Protein AF-A0A0N8PQC2-F1 (afdb_monomer_lite)

pLDDT: mean 92.91, std 8.7, range [51.22, 98.56]

Structure (mmCIF, N/CA/C/O backbone):
data_AF-A0A0N8PQC2-F1
#
_entry.id   AF-A0A0N8PQC2-F1
#
loop_
_atom_site.group_PDB
_atom_site.id
_atom_site.type_symbol
_atom_site.label_atom_id
_atom_site.label_alt_id
_atom_site.label_comp_id
_atom_site.label_asym_id
_atom_site.label_entity_id
_atom_site.label_seq_id
_atom_site.pdbx_PDB_ins_code
_atom_site.Cartn_x
_atom_site.Cartn_y
_atom_site.Cartn_z
_atom_site.occupancy
_atom_site.B_iso_or_equiv
_atom_site.auth_seq_id
_atom_site.auth_comp_id
_atom_site.auth_asym_id
_atom_site.auth_atom_id
_atom_site.pdbx_PDB_model_num
ATOM 1 N N . SER A 1 1 ? 15.882 -14.234 -23.427 1.00 72.19 1 SER A N 1
ATOM 2 C CA . SER A 1 1 ? 15.473 -13.774 -22.081 1.00 72.19 1 SER A CA 1
ATOM 3 C C . SER A 1 1 ? 15.030 -14.973 -21.236 1.00 72.19 1 SER A C 1
ATOM 5 O O . SER A 1 1 ? 14.731 -16.017 -21.805 1.00 72.19 1 SER A O 1
ATOM 7 N N . ARG A 1 2 ? 14.946 -14.869 -19.895 1.00 80.75 2 ARG A N 1
ATOM 8 C CA . ARG A 1 2 ? 14.371 -15.954 -19.059 1.00 80.75 2 ARG A CA 1
ATOM 9 C C . ARG A 1 2 ? 12.907 -16.255 -19.421 1.00 80.75 2 ARG A C 1
ATOM 11 O O . ARG A 1 2 ? 12.470 -17.387 -19.257 1.00 80.75 2 ARG A O 1
ATOM 18 N N . ALA A 1 3 ? 12.186 -15.269 -19.957 1.00 82.75 3 ALA A N 1
ATOM 19 C CA . ALA A 1 3 ? 10.798 -15.410 -20.389 1.00 82.75 3 ALA A CA 1
ATOM 20 C C . ALA A 1 3 ? 10.635 -16.272 -21.654 1.00 82.75 3 ALA A C 1
ATOM 22 O O . ALA A 1 3 ? 9.582 -16.879 -21.838 1.00 82.75 3 ALA A O 1
ATOM 23 N N . ASP A 1 4 ? 11.668 -16.390 -22.495 1.00 86.50 4 ASP A N 1
ATOM 24 C CA . ASP A 1 4 ? 11.608 -17.187 -23.734 1.00 86.50 4 ASP A CA 1
ATOM 25 C C . ASP A 1 4 ? 11.550 -18.691 -23.429 1.00 86.50 4 ASP A C 1
ATOM 27 O O . ASP A 1 4 ? 10.999 -19.470 -24.202 1.00 86.50 4 ASP A O 1
ATOM 31 N N . MET A 1 5 ? 12.072 -19.085 -22.262 1.00 89.12 5 MET A N 1
ATOM 32 C CA . MET A 1 5 ? 12.000 -20.451 -21.738 1.00 89.12 5 MET A CA 1
ATOM 33 C C . MET A 1 5 ? 10.634 -20.778 -21.123 1.00 89.12 5 MET A C 1
ATOM 35 O O . MET A 1 5 ? 10.385 -21.933 -20.779 1.00 89.12 5 MET A O 1
ATOM 39 N N . LEU A 1 6 ? 9.756 -19.781 -20.956 1.00 92.44 6 LEU A N 1
ATOM 40 C CA . LEU A 1 6 ? 8.432 -19.979 -20.386 1.00 92.44 6 LEU A CA 1
ATOM 41 C C . LEU A 1 6 ? 7.383 -20.220 -21.478 1.00 92.44 6 LEU A C 1
ATOM 43 O O . LEU A 1 6 ? 7.399 -19.559 -22.515 1.00 92.44 6 LEU A O 1
ATOM 47 N N . ARG A 1 7 ? 6.465 -21.159 -21.236 1.00 91.12 7 ARG A N 1
ATOM 48 C CA . ARG A 1 7 ? 5.347 -21.504 -22.123 1.00 91.12 7 ARG A CA 1
ATOM 49 C C . ARG A 1 7 ? 4.025 -21.209 -21.430 1.00 91.12 7 ARG A C 1
ATOM 51 O O . ARG A 1 7 ? 3.868 -21.528 -20.255 1.00 91.12 7 ARG A O 1
ATOM 58 N N . GLU A 1 8 ? 3.086 -20.620 -22.155 1.00 93.81 8 GLU A N 1
ATOM 59 C CA . GLU A 1 8 ? 1.711 -20.463 -21.675 1.00 93.81 8 GLU A CA 1
ATOM 60 C C . GLU A 1 8 ? 1.103 -21.839 -21.353 1.00 93.81 8 GLU A C 1
ATOM 62 O O . GLU A 1 8 ? 1.425 -22.844 -21.989 1.00 93.81 8 GLU A O 1
ATOM 67 N N . GLY A 1 9 ? 0.271 -21.890 -20.315 1.00 91.31 9 GLY A N 1
ATOM 68 C CA . GLY A 1 9 ? -0.320 -23.108 -19.763 1.00 91.31 9 GLY A CA 1
ATOM 69 C C . GLY A 1 9 ? 0.544 -23.841 -18.733 1.00 91.31 9 GLY A C 1
ATOM 70 O O . GLY A 1 9 ? 0.074 -24.817 -18.154 1.00 91.31 9 GLY A O 1
ATOM 71 N N . GLN A 1 10 ? 1.780 -23.402 -18.474 1.00 92.75 10 GLN A N 1
ATOM 72 C CA . GLN A 1 10 ? 2.634 -24.032 -17.463 1.00 92.75 10 GLN A CA 1
ATOM 73 C C . GLN A 1 10 ? 2.639 -23.253 -16.132 1.00 92.75 10 GLN A C 1
ATOM 75 O O . GLN A 1 10 ? 2.580 -22.017 -16.138 1.00 92.75 10 GLN A O 1
ATOM 80 N N . PRO A 1 11 ? 2.790 -23.941 -14.986 1.00 94.88 11 PRO A N 1
ATOM 81 C CA . PRO A 1 11 ? 3.004 -23.280 -13.708 1.00 94.88 11 PRO A CA 1
ATOM 82 C C . PRO A 1 11 ? 4.417 -22.686 -13.631 1.00 94.88 11 PRO A C 1
ATOM 84 O O . PRO A 1 11 ? 5.408 -23.312 -14.013 1.00 94.88 11 PRO A O 1
ATOM 87 N N . VAL A 1 12 ? 4.515 -21.477 -13.090 1.00 96.38 12 VAL A N 1
ATOM 88 C CA . VAL A 1 12 ? 5.764 -20.745 -12.876 1.00 96.38 12 VAL A CA 1
ATOM 89 C C . VAL A 1 12 ? 5.911 -20.449 -11.388 1.00 96.38 12 VAL A C 1
ATOM 91 O O . VAL A 1 12 ? 5.050 -19.817 -10.781 1.00 96.38 12 VAL A O 1
ATOM 94 N N . GLY A 1 13 ? 7.015 -20.898 -10.788 1.00 95.88 13 GLY A N 1
ATOM 95 C CA . GLY A 1 13 ? 7.334 -20.585 -9.394 1.00 95.88 13 GLY A CA 1
ATOM 96 C C . GLY A 1 13 ? 7.726 -19.117 -9.214 1.00 95.88 13 GLY A C 1
ATOM 97 O O . GLY A 1 13 ? 8.597 -18.611 -9.926 1.00 95.88 13 GLY A O 1
ATOM 98 N N . LEU A 1 14 ? 7.107 -18.447 -8.242 1.00 95.25 14 LEU A N 1
ATOM 99 C CA . LEU A 1 14 ? 7.448 -17.094 -7.806 1.00 95.25 14 LEU A CA 1
ATOM 100 C C . LEU A 1 14 ? 8.335 -17.185 -6.565 1.00 95.25 14 LEU A C 1
ATOM 102 O O . LEU A 1 14 ? 7.921 -17.726 -5.540 1.00 95.25 14 LEU A O 1
ATOM 106 N N . TYR A 1 15 ? 9.550 -16.649 -6.657 1.00 93.81 15 TYR A N 1
ATOM 107 C CA . TYR A 1 15 ? 10.553 -16.739 -5.598 1.00 93.81 15 TYR A CA 1
ATOM 108 C C . TYR A 1 15 ? 10.834 -15.368 -4.986 1.00 93.81 15 TYR A C 1
ATOM 110 O O . TYR A 1 15 ? 10.898 -14.363 -5.696 1.00 93.81 15 TYR A O 1
ATOM 118 N N . SER A 1 16 ? 11.022 -15.328 -3.669 1.00 90.81 16 SER A N 1
ATOM 119 C CA . SER A 1 16 ? 11.496 -14.135 -2.968 1.00 90.81 16 SER A CA 1
ATOM 120 C C . SER A 1 16 ? 12.949 -13.813 -3.353 1.00 90.81 16 SER A C 1
ATOM 122 O O . SER A 1 16 ? 13.662 -14.687 -3.856 1.00 90.81 16 SER A O 1
ATOM 124 N N . PRO A 1 17 ? 13.450 -12.596 -3.064 1.00 85.75 17 PRO A N 1
ATOM 125 C CA . PRO A 1 17 ? 14.868 -12.273 -3.246 1.00 85.75 17 PRO A CA 1
ATOM 126 C C . PRO A 1 17 ? 15.826 -13.223 -2.504 1.00 85.75 17 PRO A C 1
ATOM 128 O O . PRO A 1 17 ? 16.954 -13.410 -2.942 1.00 85.75 17 PRO A O 1
ATOM 131 N N . GLY A 1 18 ? 15.372 -13.847 -1.409 1.00 86.25 18 GLY A N 1
ATOM 132 C CA . GLY A 1 18 ? 16.130 -14.851 -0.653 1.00 86.25 18 GLY A CA 1
ATOM 133 C C . GLY A 1 18 ? 16.047 -16.276 -1.218 1.00 86.25 18 GLY A C 1
ATOM 134 O O . GLY A 1 18 ? 16.590 -17.191 -0.612 1.00 86.25 18 GLY A O 1
ATOM 135 N N . GLY A 1 19 ? 15.355 -16.487 -2.343 1.00 91.62 19 GLY A N 1
ATOM 136 C CA . GLY A 1 19 ? 15.236 -17.790 -3.005 1.00 91.62 19 GLY A CA 1
ATOM 137 C C . GLY A 1 19 ? 14.134 -18.707 -2.463 1.00 91.62 19 GLY A C 1
ATOM 138 O O . GLY A 1 19 ? 14.018 -19.839 -2.924 1.00 91.62 19 GLY A O 1
ATOM 139 N N . ALA A 1 20 ? 13.300 -18.243 -1.527 1.00 93.06 20 ALA A N 1
ATOM 140 C CA . ALA A 1 20 ? 12.157 -19.015 -1.034 1.00 93.06 20 ALA A CA 1
ATOM 141 C C . ALA A 1 20 ? 10.996 -18.980 -2.041 1.00 93.06 20 ALA A C 1
ATOM 143 O O . ALA A 1 20 ? 10.692 -17.918 -2.585 1.00 93.06 20 ALA A O 1
ATOM 144 N N . LEU A 1 21 ? 10.336 -20.117 -2.279 1.00 95.06 21 LEU A N 1
ATOM 145 C CA . LEU A 1 21 ? 9.133 -20.187 -3.114 1.00 95.06 21 LEU A CA 1
ATOM 146 C C . LEU A 1 21 ? 7.946 -19.578 -2.352 1.00 95.06 21 LEU A C 1
ATOM 148 O O . LEU A 1 21 ? 7.510 -20.137 -1.353 1.00 95.06 21 LEU A O 1
ATOM 152 N N . VAL A 1 22 ? 7.420 -18.451 -2.830 1.00 95.88 22 VAL A N 1
ATOM 153 C CA . VAL A 1 22 ? 6.331 -17.705 -2.166 1.00 95.88 22 VAL A CA 1
ATOM 154 C C . VAL A 1 22 ? 4.987 -17.871 -2.864 1.00 95.88 22 VAL A C 1
ATOM 156 O O . VAL A 1 22 ? 3.937 -17.663 -2.259 1.00 95.88 22 VAL A O 1
ATOM 159 N N . GLY A 1 23 ? 4.987 -18.269 -4.134 1.00 96.94 23 GLY A N 1
ATOM 160 C CA . GLY A 1 23 ? 3.754 -18.430 -4.887 1.00 96.94 23 GLY A CA 1
ATOM 161 C C . GLY A 1 23 ? 3.925 -19.183 -6.193 1.00 96.94 23 GLY A C 1
ATOM 162 O O . GLY A 1 23 ? 5.037 -19.508 -6.613 1.00 96.94 23 GLY A O 1
ATOM 163 N N . LEU A 1 24 ? 2.796 -19.430 -6.840 1.00 97.25 24 LEU A N 1
ATOM 164 C CA . LEU A 1 24 ? 2.701 -20.005 -8.174 1.00 97.25 24 LEU A CA 1
ATOM 165 C C . LEU A 1 24 ? 1.926 -19.047 -9.071 1.00 97.25 24 LEU A C 1
ATOM 167 O O . LEU A 1 24 ? 0.917 -18.493 -8.647 1.00 97.25 24 LEU A O 1
ATOM 171 N N . LEU A 1 25 ? 2.399 -18.882 -10.299 1.00 97.50 25 LEU A N 1
ATOM 172 C CA . LEU A 1 25 ? 1.691 -18.229 -11.393 1.00 97.50 25 LEU A CA 1
ATOM 173 C C . LEU A 1 25 ? 1.307 -19.307 -12.408 1.00 97.50 25 LEU A C 1
ATOM 175 O O . LEU A 1 25 ? 2.190 -19.960 -12.963 1.00 97.50 25 LEU A O 1
ATOM 179 N N . GLU A 1 26 ? 0.020 -19.490 -12.679 1.00 97.38 26 GLU A N 1
ATOM 180 C CA . GLU A 1 26 ? -0.409 -20.249 -13.855 1.00 97.38 26 GLU A CA 1
ATOM 181 C C . GLU A 1 26 ? -0.326 -19.316 -15.059 1.00 97.38 26 GLU A C 1
ATOM 183 O O . GLU A 1 26 ? -1.159 -18.428 -15.230 1.00 97.38 26 GLU A O 1
ATOM 188 N N . LEU A 1 27 ? 0.726 -19.467 -15.866 1.00 97.44 27 LEU A N 1
ATOM 189 C CA . LEU A 1 27 ? 1.011 -18.528 -16.943 1.00 97.44 27 LEU A CA 1
ATOM 190 C C . LEU A 1 27 ? -0.050 -18.640 -18.044 1.00 97.44 27 LEU A C 1
ATOM 192 O O . LEU A 1 27 ? -0.116 -19.657 -18.731 1.00 97.44 27 LEU A O 1
ATOM 196 N N . ARG A 1 28 ? -0.850 -17.590 -18.239 1.00 97.19 28 ARG A N 1
ATOM 197 C CA . ARG A 1 28 ? -1.881 -17.513 -19.287 1.00 97.19 28 ARG A CA 1
ATOM 198 C C . ARG A 1 28 ? -1.447 -16.668 -20.471 1.00 97.19 28 ARG A C 1
ATOM 200 O O . ARG A 1 28 ? -1.770 -17.015 -21.597 1.00 97.19 28 ARG A O 1
ATOM 207 N N . GLU A 1 29 ? -0.711 -15.595 -20.210 1.00 96.31 29 GLU A N 1
ATOM 208 C CA . GLU A 1 29 ? -0.334 -14.619 -21.226 1.00 96.31 29 GLU A CA 1
ATOM 209 C C . GLU A 1 29 ? 1.124 -14.207 -21.061 1.00 96.31 29 GLU A C 1
ATOM 211 O O . GLU A 1 29 ? 1.597 -13.931 -19.953 1.00 96.31 29 GLU A O 1
ATOM 216 N N . ARG A 1 30 ? 1.835 -14.109 -22.182 1.00 95.38 30 ARG A N 1
ATOM 217 C CA . ARG A 1 30 ? 3.178 -13.532 -22.243 1.00 95.38 30 ARG A CA 1
ATOM 218 C C . ARG A 1 30 ? 3.234 -12.471 -23.333 1.00 95.38 30 ARG A C 1
ATOM 220 O O . ARG A 1 30 ? 3.190 -12.795 -24.516 1.00 95.38 30 ARG A O 1
ATOM 227 N N . PHE A 1 31 ? 3.419 -11.215 -22.945 1.00 94.81 31 PHE A N 1
ATOM 228 C CA . PHE A 1 31 ? 3.378 -10.097 -23.886 1.00 94.81 31 PHE A CA 1
ATOM 229 C C . PHE A 1 31 ? 4.491 -9.080 -23.636 1.00 94.81 31 PHE A C 1
ATOM 231 O O . PHE A 1 31 ? 4.947 -8.877 -22.510 1.00 94.81 31 PHE A O 1
ATOM 238 N N . SER A 1 32 ? 4.954 -8.448 -24.712 1.00 95.62 32 SER A N 1
ATOM 239 C CA . SER A 1 32 ? 5.817 -7.270 -24.640 1.00 95.62 32 SER A CA 1
ATOM 240 C C . SER A 1 32 ? 4.980 -6.011 -24.442 1.00 95.62 32 SER A C 1
ATOM 242 O O . SER A 1 32 ? 3.814 -5.968 -24.830 1.00 95.62 32 SER A O 1
ATOM 244 N N . TYR A 1 33 ? 5.591 -4.964 -23.906 1.00 96.12 33 TYR A N 1
ATOM 245 C CA . TYR A 1 33 ? 4.939 -3.679 -23.686 1.00 96.12 33 TYR A CA 1
ATOM 246 C C . TYR A 1 33 ? 5.875 -2.530 -24.066 1.00 96.12 33 TYR A C 1
ATOM 248 O O . TYR A 1 33 ? 7.097 -2.689 -24.094 1.00 96.12 33 TYR A O 1
ATOM 256 N N . ASP A 1 34 ? 5.294 -1.370 -24.364 1.00 97.75 34 ASP A N 1
ATOM 257 C CA . ASP A 1 34 ? 6.049 -0.137 -24.564 1.00 97.75 34 ASP A CA 1
ATOM 258 C C . ASP A 1 34 ? 6.175 0.593 -23.220 1.00 97.75 34 ASP A C 1
ATOM 260 O O . ASP A 1 34 ? 5.256 1.278 -22.763 1.00 97.75 34 ASP A O 1
ATOM 264 N N . ALA A 1 35 ? 7.337 0.433 -22.582 1.00 97.38 35 ALA A N 1
ATOM 265 C CA . ALA A 1 35 ? 7.633 1.052 -21.295 1.00 97.38 35 ALA A CA 1
ATOM 266 C C . ALA A 1 35 ? 7.594 2.586 -21.352 1.00 97.38 35 ALA A C 1
ATOM 268 O O . ALA A 1 35 ? 7.220 3.232 -20.373 1.00 97.38 35 ALA A O 1
ATOM 269 N N . ARG A 1 36 ? 7.953 3.191 -22.491 1.00 97.88 36 ARG A N 1
ATOM 270 C CA . ARG A 1 36 ? 7.886 4.645 -22.657 1.00 97.88 36 ARG A CA 1
ATOM 271 C C . ARG A 1 36 ? 6.435 5.096 -22.754 1.00 97.88 36 ARG A C 1
ATOM 273 O O . ARG A 1 36 ? 6.058 6.051 -22.077 1.00 97.88 36 ARG A O 1
ATOM 280 N N . HIS A 1 37 ? 5.616 4.390 -23.529 1.00 98.31 37 HIS A N 1
ATOM 281 C CA . HIS A 1 37 ? 4.185 4.667 -23.610 1.00 98.31 37 HIS A CA 1
ATOM 282 C C . HIS A 1 37 ? 3.508 4.535 -22.240 1.00 98.31 37 HIS A C 1
ATOM 284 O O . HIS A 1 37 ? 2.770 5.431 -21.826 1.00 98.31 37 HIS A O 1
ATOM 290 N N . GLU A 1 38 ? 3.796 3.466 -21.490 1.00 97.75 38 GLU A N 1
ATOM 291 C CA . GLU A 1 38 ? 3.289 3.320 -20.123 1.00 97.75 38 GLU A CA 1
ATOM 292 C C . GLU A 1 38 ? 3.745 4.485 -19.236 1.00 97.75 38 GLU A C 1
ATOM 294 O O . GLU A 1 38 ? 2.930 5.033 -18.489 1.00 97.75 38 GLU A O 1
ATOM 299 N N . ALA A 1 39 ? 5.001 4.929 -19.353 1.00 98.12 39 ALA A N 1
ATOM 300 C CA . ALA A 1 39 ? 5.500 6.060 -18.581 1.00 98.12 39 ALA A CA 1
ATOM 301 C C . ALA A 1 39 ? 4.732 7.364 -18.871 1.00 98.12 39 ALA A C 1
ATOM 303 O O . ALA A 1 39 ? 4.269 8.041 -17.945 1.00 98.12 39 ALA A O 1
ATOM 304 N N . GLU A 1 40 ? 4.522 7.677 -20.152 1.00 98.06 40 GLU A N 1
ATOM 305 C CA . GLU A 1 40 ? 3.745 8.838 -20.607 1.00 98.06 40 GLU A CA 1
ATOM 306 C C . GLU A 1 40 ? 2.309 8.798 -20.089 1.00 98.06 40 GLU A C 1
ATOM 308 O O . GLU A 1 40 ? 1.770 9.813 -19.633 1.00 98.06 40 GLU A O 1
ATOM 313 N N . GLN A 1 41 ? 1.680 7.623 -20.132 1.00 97.88 41 GLN A N 1
ATOM 314 C CA . GLN A 1 41 ? 0.309 7.480 -19.680 1.00 97.88 41 GLN A CA 1
ATOM 315 C C . GLN A 1 41 ? 0.234 7.557 -18.157 1.00 97.88 41 GLN A C 1
ATOM 317 O O . GLN A 1 41 ? -0.486 8.405 -17.636 1.00 97.88 41 GLN A O 1
ATOM 322 N N . VAL A 1 42 ? 0.970 6.715 -17.434 1.00 97.19 42 VAL A N 1
ATOM 323 C CA . VAL A 1 42 ? 0.838 6.532 -15.981 1.00 97.19 42 VAL A CA 1
ATOM 324 C C . VAL A 1 42 ? 1.464 7.673 -15.187 1.00 97.19 42 VAL A C 1
ATOM 326 O O . VAL A 1 42 ? 0.808 8.205 -14.291 1.00 97.19 42 VAL A O 1
ATOM 329 N N . TYR A 1 43 ? 2.698 8.065 -15.504 1.00 96.94 43 TYR A N 1
ATOM 330 C CA . TYR A 1 43 ? 3.448 9.063 -14.731 1.00 96.94 43 TYR A CA 1
ATOM 331 C C . TYR A 1 43 ? 3.356 10.471 -15.317 1.00 96.94 43 TYR A C 1
ATOM 333 O O . TYR A 1 43 ? 3.758 11.425 -14.655 1.00 96.94 43 TYR A O 1
ATOM 341 N N . ARG A 1 44 ? 2.811 10.621 -16.536 1.00 97.25 44 ARG A N 1
ATOM 342 C CA . ARG A 1 44 ? 2.742 11.902 -17.269 1.00 97.25 44 ARG A CA 1
ATOM 343 C C . ARG A 1 44 ? 4.119 12.510 -17.556 1.00 97.25 44 ARG A C 1
ATOM 345 O O . ARG A 1 44 ? 4.226 13.702 -17.823 1.00 97.25 44 ARG A O 1
ATOM 352 N N . THR A 1 45 ? 5.159 11.683 -17.511 1.00 97.44 45 THR A N 1
ATOM 353 C CA . THR A 1 45 ? 6.544 12.018 -17.83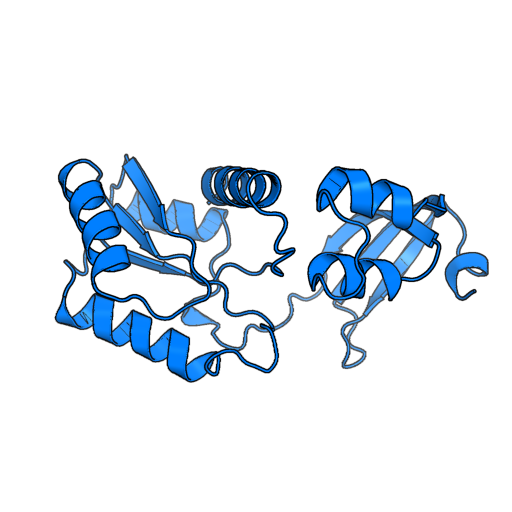7 1.00 97.44 45 THR A CA 1
ATOM 354 C C . THR A 1 45 ? 7.293 10.746 -18.225 1.00 97.44 45 THR A C 1
ATOM 356 O O . THR A 1 45 ? 6.989 9.667 -17.724 1.00 97.44 45 THR A O 1
ATOM 359 N N . THR A 1 46 ? 8.287 10.878 -19.100 1.00 98.12 46 THR A N 1
ATOM 360 C CA . THR A 1 46 ? 9.222 9.805 -19.488 1.00 98.12 46 THR A CA 1
ATOM 361 C C . THR A 1 46 ? 10.605 9.983 -18.874 1.00 98.12 46 THR A C 1
ATOM 363 O O . THR A 1 46 ? 11.520 9.232 -19.212 1.00 98.12 46 THR A O 1
ATOM 366 N N . ALA A 1 47 ? 10.771 11.003 -18.030 1.00 97.81 47 ALA A N 1
ATOM 367 C CA . ALA A 1 47 ? 12.026 11.373 -17.394 1.00 97.81 47 ALA A CA 1
ATOM 368 C C . ALA A 1 47 ? 12.503 10.255 -16.455 1.00 97.81 47 ALA A C 1
ATOM 370 O O . ALA A 1 47 ? 11.788 9.876 -15.524 1.00 97.81 47 ALA A O 1
ATOM 371 N N . ALA A 1 48 ? 13.705 9.727 -16.693 1.00 96.69 48 ALA A N 1
ATOM 372 C CA . ALA A 1 48 ? 14.274 8.641 -15.895 1.00 96.69 48 ALA A CA 1
ATOM 373 C C . ALA A 1 48 ? 14.616 9.082 -14.459 1.00 96.69 48 ALA A C 1
ATOM 375 O O . ALA A 1 48 ? 14.789 8.246 -13.581 1.00 96.69 48 ALA A O 1
ATOM 376 N N . GLU A 1 49 ? 14.660 10.388 -14.197 1.00 96.19 49 GLU A N 1
ATOM 377 C CA . GLU A 1 49 ? 14.809 10.981 -12.869 1.00 96.19 49 GLU A CA 1
ATOM 378 C C . GLU A 1 49 ? 13.561 10.759 -11.998 1.00 96.19 49 GLU A C 1
ATOM 380 O O . GLU A 1 49 ? 13.647 10.775 -10.767 1.00 96.19 49 GLU A O 1
ATOM 385 N N . HIS A 1 50 ? 12.389 10.537 -12.609 1.00 96.12 50 HIS A N 1
ATOM 386 C CA . HIS A 1 50 ? 11.172 10.220 -11.871 1.00 96.12 50 HIS A CA 1
ATOM 387 C C . HIS A 1 50 ? 11.259 8.788 -11.301 1.00 96.12 50 HIS A C 1
ATOM 389 O O . HIS A 1 50 ? 11.339 7.835 -12.080 1.00 96.12 50 HIS A O 1
ATOM 395 N N . PRO A 1 51 ? 11.146 8.568 -9.974 1.00 92.50 51 PRO A N 1
ATOM 396 C CA . PRO A 1 51 ? 11.400 7.254 -9.365 1.00 92.50 51 PRO A CA 1
ATOM 397 C C . PRO A 1 51 ? 10.530 6.113 -9.912 1.00 92.50 51 PRO A C 1
ATOM 399 O O . PRO A 1 51 ? 10.997 4.986 -10.074 1.00 92.50 51 PRO A O 1
ATOM 402 N N . GLY A 1 52 ? 9.260 6.398 -10.217 1.00 94.19 52 GLY A N 1
ATOM 403 C CA . GLY A 1 52 ? 8.351 5.424 -10.827 1.00 94.19 52 GLY A CA 1
ATOM 404 C C . GLY A 1 52 ? 8.738 5.041 -12.258 1.00 94.19 52 GLY A C 1
ATOM 405 O O . GLY A 1 52 ? 8.610 3.877 -12.630 1.00 94.19 52 GLY A O 1
ATOM 406 N N . VAL A 1 53 ? 9.269 5.996 -13.031 1.00 97.19 53 VAL A N 1
ATOM 407 C CA . VAL A 1 53 ? 9.717 5.776 -14.416 1.00 97.19 53 VAL A CA 1
ATOM 408 C C . VAL A 1 53 ? 11.044 5.026 -14.414 1.00 97.19 53 VAL A C 1
ATOM 410 O O . VAL A 1 53 ? 11.189 4.048 -15.137 1.00 97.19 53 VAL A O 1
ATOM 413 N N . ALA A 1 54 ? 11.976 5.413 -13.537 1.00 96.19 54 ALA A N 1
ATOM 414 C CA . ALA A 1 54 ? 13.239 4.707 -13.339 1.00 96.19 54 ALA A CA 1
ATOM 415 C C . ALA A 1 54 ? 13.011 3.214 -13.066 1.00 96.19 54 ALA A C 1
ATOM 417 O O . ALA A 1 54 ? 13.617 2.360 -13.709 1.00 96.19 54 ALA A O 1
ATOM 418 N N . ARG A 1 55 ? 12.089 2.897 -12.144 1.00 94.00 55 ARG A N 1
ATOM 419 C CA . ARG A 1 55 ? 11.735 1.509 -11.826 1.00 94.00 55 ARG A CA 1
ATOM 420 C C . ARG A 1 55 ? 11.126 0.790 -13.026 1.00 94.00 55 ARG A C 1
ATOM 422 O O . ARG A 1 55 ? 11.477 -0.359 -13.254 1.00 94.00 55 ARG A O 1
ATOM 429 N N . LEU A 1 56 ? 10.228 1.444 -13.764 1.00 96.00 56 LEU A N 1
ATOM 430 C CA . LEU A 1 56 ? 9.607 0.878 -14.963 1.00 96.00 56 LEU A CA 1
ATOM 431 C C . LEU A 1 56 ? 10.665 0.514 -16.016 1.00 96.00 56 LEU A C 1
ATOM 433 O O . LEU A 1 56 ? 10.680 -0.607 -16.504 1.00 96.00 56 LEU A O 1
ATOM 437 N N . TYR A 1 57 ? 11.613 1.410 -16.295 1.00 96.81 57 TYR A N 1
ATOM 438 C CA . TYR A 1 57 ? 12.674 1.170 -17.281 1.00 96.81 57 TYR A CA 1
ATOM 439 C C . TYR A 1 57 ? 13.703 0.111 -16.860 1.00 96.81 57 TYR A C 1
ATOM 441 O O . TYR A 1 57 ? 14.404 -0.426 -17.713 1.00 96.81 57 TYR A O 1
ATOM 449 N N . GLN A 1 58 ? 13.800 -0.214 -15.568 1.00 95.19 58 GLN A N 1
ATOM 450 C CA . GLN A 1 58 ? 14.634 -1.317 -15.074 1.00 95.19 58 GLN A CA 1
ATOM 451 C C . GLN A 1 58 ? 13.968 -2.694 -15.233 1.00 95.19 58 GLN A C 1
ATOM 453 O O . GLN A 1 58 ? 14.629 -3.717 -15.043 1.00 95.19 58 GLN A O 1
ATOM 458 N N . GLN A 1 59 ? 12.667 -2.751 -15.540 1.00 93.19 59 GLN A N 1
ATOM 459 C CA . GLN A 1 59 ? 11.958 -4.016 -15.717 1.00 93.19 59 GLN A CA 1
ATOM 460 C C . GLN A 1 59 ? 12.368 -4.714 -17.017 1.00 93.19 59 GLN A C 1
ATOM 462 O O . GLN A 1 59 ? 12.795 -4.095 -17.990 1.00 93.19 59 GLN A O 1
ATOM 467 N N . GLY A 1 60 ? 12.214 -6.040 -17.041 1.00 92.88 60 GLY A N 1
ATOM 468 C CA . GLY A 1 60 ? 12.395 -6.814 -18.266 1.00 92.88 60 GLY A CA 1
ATOM 469 C C . GLY A 1 60 ? 11.363 -6.432 -19.340 1.00 92.88 60 GLY A C 1
ATOM 470 O O . GLY A 1 60 ? 10.291 -5.932 -19.006 1.00 92.88 60 GLY A O 1
ATOM 471 N N . PRO A 1 61 ? 11.636 -6.715 -20.625 1.00 93.88 61 PRO A N 1
ATOM 472 C CA . PRO A 1 61 ? 10.789 -6.290 -21.748 1.00 93.88 61 PRO A CA 1
ATOM 473 C C . PRO A 1 61 ? 9.496 -7.110 -21.917 1.00 93.88 61 PRO A C 1
ATOM 475 O O . PRO A 1 61 ? 8.745 -6.886 -22.863 1.00 93.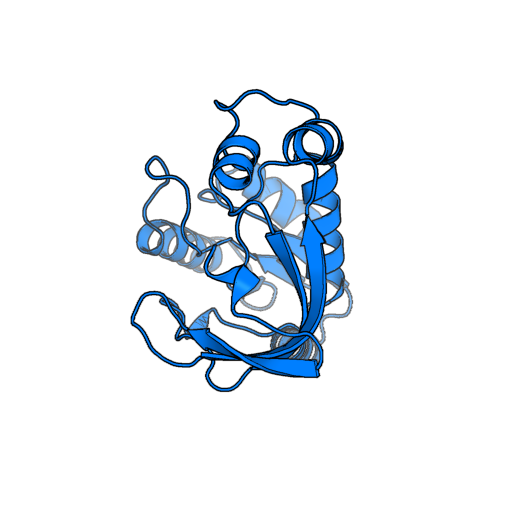88 61 PRO A O 1
ATOM 478 N N . VAL A 1 62 ? 9.256 -8.094 -21.046 1.00 95.44 62 VAL A N 1
ATOM 479 C CA . VAL A 1 62 ? 8.143 -9.046 -21.139 1.00 95.44 62 VAL A CA 1
ATOM 480 C C . VAL A 1 62 ? 7.389 -9.069 -19.817 1.00 95.44 62 VAL A C 1
ATOM 482 O O . VAL A 1 62 ? 7.996 -9.245 -18.759 1.00 95.44 62 VAL A O 1
ATOM 485 N N . LEU A 1 63 ? 6.069 -8.942 -19.903 1.00 95.75 63 LEU A N 1
ATOM 486 C CA . LEU A 1 63 ? 5.132 -9.105 -18.802 1.00 95.75 63 LEU A CA 1
ATOM 487 C C . LEU A 1 63 ? 4.490 -10.494 -18.872 1.00 95.75 63 LEU A C 1
ATOM 489 O O . LEU A 1 63 ? 4.295 -11.060 -19.951 1.00 95.75 63 LEU A O 1
ATOM 493 N N . LEU A 1 64 ? 4.198 -11.048 -17.697 1.00 96.06 64 LEU A N 1
ATOM 494 C CA . LEU A 1 64 ? 3.574 -12.356 -17.527 1.00 96.06 64 LEU A CA 1
ATOM 495 C C . LEU A 1 64 ? 2.225 -12.161 -16.833 1.00 96.06 64 LEU A C 1
ATOM 497 O O . LEU A 1 64 ? 2.178 -11.589 -15.743 1.00 96.06 64 LEU A O 1
ATOM 501 N N . GLY A 1 65 ? 1.151 -12.617 -17.472 1.00 96.69 65 GLY A N 1
ATOM 502 C CA . GLY A 1 65 ? -0.221 -12.549 -16.976 1.00 96.69 65 GLY A CA 1
ATOM 503 C C . GLY A 1 65 ? -0.775 -13.936 -16.666 1.00 96.69 65 GLY A C 1
ATOM 504 O O . GLY A 1 65 ? -0.467 -14.908 -17.358 1.00 96.69 65 GLY A O 1
ATOM 505 N N . GLY A 1 66 ? -1.577 -14.038 -15.611 1.00 97.19 66 GLY A N 1
ATOM 506 C CA . GLY A 1 66 ? -2.205 -15.289 -15.201 1.00 97.19 66 GLY A CA 1
ATOM 507 C C . GLY A 1 66 ? -2.638 -15.289 -13.742 1.00 97.19 66 GLY A C 1
ATOM 508 O O . GLY A 1 66 ? -2.397 -14.330 -13.004 1.00 97.19 66 GLY A O 1
ATOM 509 N N . ASP A 1 67 ? -3.274 -16.382 -13.340 1.00 97.50 67 ASP A N 1
ATOM 510 C CA . ASP A 1 67 ? -3.753 -16.575 -11.977 1.00 97.50 67 ASP A CA 1
ATOM 511 C C . ASP A 1 67 ? -2.584 -16.822 -11.019 1.00 97.50 67 ASP A C 1
ATOM 513 O O . ASP A 1 67 ? -1.591 -17.465 -11.371 1.00 97.50 67 ASP A O 1
ATOM 517 N N . ILE A 1 68 ? -2.693 -16.298 -9.796 1.00 97.06 68 ILE A N 1
ATOM 518 C CA . ILE A 1 68 ? -1.633 -16.377 -8.787 1.00 97.06 68 ILE A CA 1
ATOM 519 C C . ILE A 1 68 ? -2.162 -17.045 -7.521 1.00 97.06 68 ILE A C 1
ATOM 521 O O . ILE A 1 68 ? -3.187 -16.643 -6.970 1.00 97.06 68 ILE A O 1
ATOM 525 N N . TRP A 1 69 ? -1.390 -17.996 -7.000 1.00 96.81 69 TRP A N 1
ATOM 526 C CA . TRP A 1 69 ? -1.600 -18.612 -5.695 1.00 96.81 69 TRP A CA 1
ATOM 527 C C . TRP A 1 69 ? -0.462 -18.238 -4.761 1.00 96.81 69 TRP A C 1
ATOM 529 O O . TRP A 1 69 ? 0.711 -18.458 -5.063 1.00 96.81 69 TRP A O 1
ATOM 539 N N . LEU A 1 70 ? -0.818 -17.686 -3.605 1.00 95.31 70 LEU A N 1
ATOM 540 C CA . LEU A 1 70 ? 0.120 -17.460 -2.515 1.00 95.31 70 LEU A CA 1
ATOM 541 C C . LEU A 1 70 ? 0.334 -18.782 -1.770 1.00 95.31 70 LEU A C 1
ATOM 543 O O . LEU A 1 70 ? -0.631 -19.360 -1.274 1.00 95.31 70 LEU A O 1
ATOM 547 N N . LEU A 1 71 ? 1.582 -19.242 -1.694 1.00 94.44 71 LEU A N 1
ATOM 548 C CA . LEU A 1 71 ? 1.957 -20.450 -0.953 1.00 94.44 71 LEU A CA 1
ATOM 549 C C . LEU A 1 71 ? 2.467 -20.098 0.438 1.00 94.44 71 LEU A C 1
ATOM 551 O O . LEU A 1 71 ? 1.972 -20.617 1.433 1.00 94.44 71 LEU A O 1
ATOM 555 N N . ASP A 1 72 ? 3.431 -19.182 0.490 1.00 88.88 72 ASP A N 1
ATOM 556 C CA . ASP A 1 72 ? 4.008 -18.696 1.732 1.00 88.88 72 ASP A CA 1
ATOM 557 C C . ASP A 1 72 ? 4.041 -17.172 1.711 1.00 88.88 72 ASP A C 1
ATOM 559 O O . ASP A 1 72 ? 4.540 -16.546 0.769 1.00 88.88 72 ASP A O 1
ATOM 563 N N . ARG A 1 73 ? 3.454 -16.562 2.741 1.00 86.12 73 ARG A N 1
ATOM 564 C CA . ARG A 1 73 ? 3.395 -15.108 2.838 1.00 86.12 73 ARG A CA 1
ATOM 565 C C . ARG A 1 73 ? 4.723 -14.612 3.403 1.00 86.12 73 ARG A C 1
ATOM 567 O O . ARG A 1 73 ? 5.039 -14.957 4.539 1.00 86.12 73 ARG A O 1
ATOM 574 N N . PRO A 1 74 ? 5.446 -13.725 2.694 1.00 81.75 74 PRO A N 1
ATOM 575 C CA . PRO A 1 74 ? 6.660 -13.135 3.235 1.00 81.75 74 PRO A CA 1
ATOM 576 C C . PRO A 1 74 ? 6.400 -12.491 4.595 1.00 81.75 74 PRO A C 1
ATOM 578 O O . PRO A 1 74 ? 5.445 -11.722 4.760 1.00 81.75 74 PRO A O 1
ATOM 581 N N . GLN A 1 75 ? 7.258 -12.796 5.565 1.00 82.31 75 GLN A N 1
ATOM 582 C CA . GLN A 1 75 ? 7.145 -12.225 6.897 1.00 82.31 75 GLN A CA 1
ATOM 583 C C . GLN A 1 75 ? 7.386 -10.711 6.844 1.00 82.31 75 GLN A C 1
ATOM 585 O O . GLN A 1 75 ? 8.405 -10.237 6.340 1.00 82.31 75 GLN A O 1
ATOM 590 N N . SER A 1 76 ? 6.434 -9.945 7.377 1.00 84.88 76 SER A N 1
ATOM 591 C CA . SER A 1 76 ? 6.586 -8.500 7.550 1.00 84.88 76 SER A CA 1
ATOM 592 C C . SER A 1 76 ? 7.645 -8.201 8.612 1.00 84.88 76 SER A C 1
ATOM 594 O O . SER A 1 76 ? 7.685 -8.862 9.648 1.00 84.88 76 SER A O 1
ATOM 596 N N . ALA A 1 77 ? 8.432 -7.140 8.411 1.00 84.94 77 ALA A N 1
ATOM 597 C CA . ALA A 1 77 ? 9.305 -6.592 9.452 1.00 84.94 77 ALA A CA 1
ATOM 598 C C . ALA A 1 77 ? 8.517 -6.062 10.670 1.00 84.94 77 ALA A C 1
ATOM 600 O O . ALA A 1 77 ? 9.066 -5.947 11.761 1.00 84.94 77 ALA A O 1
ATOM 601 N N . PHE A 1 78 ? 7.222 -5.775 10.489 1.00 90.25 78 PHE A N 1
ATOM 602 C CA . PHE A 1 78 ? 6.291 -5.357 11.539 1.00 90.25 78 PHE A CA 1
ATOM 603 C C . PHE A 1 78 ? 5.046 -6.262 11.514 1.00 90.25 78 PHE A C 1
ATOM 605 O O . PHE A 1 78 ? 4.018 -5.873 10.947 1.00 90.25 78 PHE A O 1
ATOM 612 N N . PRO A 1 79 ? 5.119 -7.495 12.056 1.00 90.94 79 PRO A N 1
ATOM 613 C CA . PRO A 1 79 ? 4.003 -8.442 12.017 1.00 90.94 79 PRO A CA 1
ATOM 614 C C . PRO A 1 79 ? 2.741 -7.914 12.705 1.00 90.94 79 PRO A C 1
ATOM 616 O O . PRO A 1 79 ? 1.645 -8.111 12.192 1.00 90.94 79 PRO A O 1
ATOM 619 N N . HIS A 1 80 ? 2.891 -7.173 13.809 1.00 92.69 80 HIS A N 1
ATOM 620 C CA . HIS A 1 80 ? 1.775 -6.595 14.572 1.00 92.69 80 HIS A CA 1
ATOM 621 C C . HIS A 1 80 ? 0.986 -5.529 13.806 1.00 92.69 80 HIS A C 1
ATOM 623 O O . HIS A 1 80 ? -0.151 -5.242 14.163 1.00 92.69 80 HIS A O 1
ATOM 629 N N . LEU A 1 81 ? 1.566 -4.962 12.745 1.00 94.75 81 LEU A N 1
ATOM 630 C CA . LEU A 1 81 ? 0.900 -3.998 11.867 1.00 94.75 81 LEU A CA 1
ATOM 631 C C . LEU A 1 81 ? 0.371 -4.645 10.580 1.00 94.75 81 LEU A C 1
ATOM 633 O O . LEU A 1 81 ? -0.306 -3.984 9.796 1.00 94.75 81 LEU A O 1
ATOM 637 N N . SER A 1 82 ? 0.691 -5.915 10.321 1.00 92.75 82 SER A N 1
ATOM 638 C CA . SER A 1 82 ? 0.422 -6.583 9.045 1.00 92.75 82 SER A CA 1
ATOM 639 C C . SER A 1 82 ? -0.995 -7.160 8.994 1.00 92.75 82 SER A C 1
ATOM 641 O O . SER A 1 82 ? -1.205 -8.371 9.041 1.00 92.75 82 SER A O 1
ATOM 643 N N . LEU A 1 83 ? -1.988 -6.276 8.893 1.00 95.44 83 LEU A N 1
ATOM 644 C CA . LEU A 1 83 ? -3.386 -6.670 8.736 1.00 95.44 83 LEU A CA 1
ATOM 645 C C . LEU A 1 83 ? -3.752 -6.845 7.257 1.00 95.44 83 LEU A C 1
ATOM 647 O O . LEU A 1 83 ? -3.382 -6.044 6.395 1.00 95.44 83 LEU A O 1
ATOM 651 N N . THR A 1 84 ? -4.498 -7.909 6.959 1.00 95.38 84 THR A N 1
ATOM 652 C CA . THR A 1 84 ? -5.173 -8.066 5.663 1.00 95.38 84 THR A CA 1
ATOM 653 C C . THR A 1 84 ? -6.421 -7.187 5.616 1.00 95.38 84 THR A C 1
ATOM 655 O O . THR A 1 84 ? -6.953 -6.856 6.674 1.00 95.38 84 THR A O 1
ATOM 658 N N . PRO A 1 85 ? -6.963 -6.890 4.422 1.00 97.44 85 PRO A N 1
ATOM 659 C CA . PRO A 1 85 ? -8.237 -6.182 4.316 1.00 97.44 85 PRO A CA 1
ATOM 660 C C . PRO A 1 85 ? -9.356 -6.834 5.146 1.00 97.44 85 PRO A C 1
ATOM 662 O O . PRO A 1 85 ? -10.044 -6.162 5.905 1.00 97.44 85 PRO A O 1
ATOM 665 N N . ALA A 1 86 ? -9.479 -8.166 5.089 1.00 98.06 86 ALA A N 1
ATOM 666 C CA . ALA A 1 86 ? -10.465 -8.899 5.881 1.00 98.06 86 ALA A CA 1
ATOM 667 C C . ALA A 1 86 ? -10.238 -8.749 7.397 1.00 98.06 86 ALA A C 1
ATOM 669 O O . ALA A 1 86 ? -11.184 -8.468 8.126 1.00 98.06 86 ALA A O 1
ATOM 670 N N . ALA A 1 87 ? -8.992 -8.878 7.869 1.00 97.88 87 ALA A N 1
ATOM 671 C CA . ALA A 1 87 ? -8.673 -8.719 9.289 1.00 97.88 87 ALA A CA 1
ATOM 672 C C . ALA A 1 87 ? -8.925 -7.284 9.777 1.00 97.88 87 ALA A C 1
ATOM 674 O O . ALA A 1 87 ? -9.449 -7.087 10.869 1.00 97.88 87 ALA A O 1
ATOM 675 N N . THR A 1 88 ? -8.605 -6.277 8.961 1.00 98.25 88 THR A N 1
ATOM 676 C CA . THR A 1 88 ? -8.890 -4.872 9.270 1.00 98.25 88 THR A CA 1
ATOM 677 C C . THR A 1 88 ? -10.393 -4.616 9.411 1.00 98.25 88 THR A C 1
ATOM 679 O O . THR A 1 88 ? -10.808 -4.007 10.397 1.00 98.25 88 THR A O 1
ATOM 682 N N . ARG A 1 89 ? -11.223 -5.165 8.513 1.00 98.44 89 ARG A N 1
ATOM 683 C CA . ARG A 1 89 ? -12.691 -5.082 8.622 1.00 98.44 89 ARG A CA 1
ATOM 684 C C . ARG A 1 89 ? -13.242 -5.761 9.865 1.00 98.44 89 ARG A C 1
ATOM 686 O O . ARG A 1 89 ? -14.162 -5.221 10.475 1.00 98.44 89 ARG A O 1
ATOM 693 N N . THR A 1 90 ? -12.683 -6.906 10.256 1.00 98.50 90 THR A N 1
ATOM 694 C CA . THR A 1 90 ? -13.050 -7.565 11.516 1.00 98.50 90 THR A CA 1
ATOM 695 C C . THR A 1 90 ? -12.808 -6.632 12.700 1.00 98.50 90 THR A C 1
ATOM 697 O O . THR A 1 90 ? -13.722 -6.420 13.490 1.00 98.50 90 THR A O 1
ATOM 700 N N . VAL A 1 91 ? -11.644 -5.975 12.765 1.00 98.31 91 VAL A N 1
ATOM 701 C CA . VAL A 1 91 ? -11.340 -5.003 13.831 1.00 98.31 91 VAL A CA 1
ATOM 702 C C . VAL A 1 91 ? -12.326 -3.828 13.825 1.00 98.31 91 VAL A C 1
ATOM 704 O O . VAL A 1 91 ? -12.753 -3.382 14.889 1.00 98.31 91 VAL A O 1
ATOM 707 N N . PHE A 1 92 ? -12.717 -3.317 12.653 1.00 98.50 92 PHE A N 1
ATOM 708 C CA . PHE A 1 92 ? -13.725 -2.251 12.568 1.00 98.50 92 PHE A CA 1
ATOM 709 C C . PHE A 1 92 ? -15.085 -2.699 13.105 1.00 98.50 92 PHE A C 1
ATOM 711 O O . PHE A 1 92 ? -15.701 -1.970 13.884 1.00 98.50 92 PHE A O 1
ATOM 718 N N . ALA A 1 93 ? -15.525 -3.904 12.735 1.00 98.31 93 ALA A N 1
ATOM 719 C CA . ALA A 1 93 ? -16.787 -4.473 13.192 1.00 98.31 93 ALA A CA 1
ATOM 720 C C . ALA A 1 93 ? -16.790 -4.722 14.709 1.00 98.31 93 ALA A C 1
ATOM 722 O O . ALA A 1 93 ? -17.743 -4.342 15.385 1.00 98.31 93 ALA A O 1
ATOM 723 N N . GLU A 1 94 ? -15.709 -5.284 15.256 1.00 98.31 94 GLU A N 1
ATOM 724 C CA . GLU A 1 94 ? -15.537 -5.516 16.698 1.00 98.31 94 GLU A CA 1
ATOM 725 C C . GLU A 1 94 ? -15.566 -4.214 17.509 1.00 98.31 94 GLU A C 1
ATOM 727 O O . GLU A 1 94 ? -16.077 -4.185 18.627 1.00 98.31 94 GLU A O 1
ATOM 732 N N . ARG A 1 95 ? -15.059 -3.115 16.936 1.00 97.81 95 ARG A N 1
ATOM 733 C CA . ARG A 1 95 ? -15.105 -1.774 17.542 1.00 97.81 95 ARG A CA 1
ATOM 734 C C . ARG A 1 95 ? -16.417 -1.027 17.288 1.00 97.81 95 ARG A C 1
ATOM 736 O O . ARG A 1 95 ? -16.575 0.094 17.765 1.00 97.81 95 ARG A O 1
ATOM 743 N N . GLY A 1 96 ? -17.340 -1.609 16.522 1.00 98.12 96 GLY A N 1
ATOM 744 C CA . GLY A 1 96 ? -18.613 -0.985 16.162 1.00 98.12 96 GLY A CA 1
ATOM 745 C C . GLY A 1 96 ? -18.489 0.232 15.238 1.00 98.12 96 GLY A C 1
ATOM 746 O O . GLY A 1 96 ? -19.425 1.029 15.168 1.00 98.12 96 GLY A O 1
ATOM 747 N N . TRP A 1 97 ? -17.363 0.402 14.536 1.00 98.44 97 TRP A N 1
ATOM 748 C CA . TRP A 1 97 ? -17.163 1.516 13.606 1.00 98.44 97 TRP A CA 1
ATOM 749 C C . TRP A 1 97 ? -17.988 1.304 12.332 1.00 98.44 97 TRP A C 1
ATOM 751 O O . TRP A 1 97 ? -17.865 0.275 11.667 1.00 98.44 97 TRP A O 1
ATOM 761 N N . LYS A 1 98 ? -18.807 2.290 11.960 1.00 97.62 98 LYS A N 1
ATOM 762 C CA . LYS A 1 98 ? -19.610 2.286 10.724 1.00 97.62 98 LYS A CA 1
ATOM 763 C C . LYS A 1 98 ? -18.983 3.151 9.636 1.00 97.62 98 LYS A C 1
ATOM 765 O O . LYS A 1 98 ? -19.149 2.875 8.451 1.00 97.62 98 LYS A O 1
ATOM 770 N N . THR A 1 99 ? -18.263 4.192 10.038 1.00 98.12 99 THR A N 1
ATOM 771 C CA . THR A 1 99 ? -17.582 5.148 9.167 1.00 98.12 99 THR A CA 1
ATOM 772 C C . THR A 1 99 ? -16.108 5.238 9.543 1.00 98.12 99 THR A C 1
ATOM 774 O O . THR A 1 99 ? -15.746 5.404 10.708 1.00 98.12 99 THR A O 1
ATOM 777 N N . ILE A 1 100 ? -15.239 5.083 8.546 1.00 98.38 100 ILE A N 1
ATOM 778 C CA . ILE A 1 100 ? -13.792 5.030 8.743 1.00 98.38 100 ILE A CA 1
ATOM 779 C C . ILE A 1 100 ? -13.119 5.936 7.716 1.00 98.38 100 ILE A C 1
ATOM 781 O O . ILE A 1 100 ? -13.455 5.891 6.533 1.00 98.38 100 ILE A O 1
ATOM 785 N N . VAL A 1 101 ? -12.130 6.719 8.148 1.00 98.06 101 VAL A N 1
ATOM 786 C CA . VAL A 1 101 ? -11.216 7.423 7.239 1.00 98.06 101 VAL A CA 1
ATOM 787 C C . VAL A 1 101 ? -9.897 6.668 7.160 1.00 98.06 101 VAL A C 1
ATOM 789 O O . VAL A 1 101 ? -9.274 6.356 8.175 1.00 98.06 101 VAL A O 1
ATOM 792 N N . GLY A 1 102 ? -9.450 6.378 5.941 1.00 97.69 102 GLY A N 1
ATOM 793 C CA . GLY A 1 102 ? -8.109 5.863 5.690 1.00 97.69 102 GLY A CA 1
ATOM 794 C C . GLY A 1 1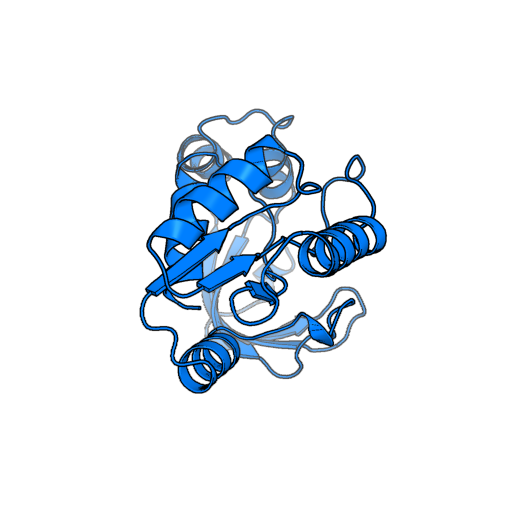02 ? -7.127 7.007 5.463 1.00 97.69 102 GLY A C 1
ATOM 795 O O . GLY A 1 102 ? -7.301 7.787 4.530 1.00 97.69 102 GLY A O 1
ATOM 796 N N . PHE A 1 103 ? -6.067 7.085 6.266 1.00 97.50 103 PHE A N 1
ATOM 797 C CA . PHE A 1 103 ? -4.995 8.061 6.077 1.00 97.50 103 PHE A CA 1
ATOM 798 C C . PHE A 1 103 ? -3.728 7.382 5.555 1.00 97.50 103 PHE A C 1
ATOM 800 O O . PHE A 1 103 ? -3.020 6.684 6.281 1.00 97.50 103 PHE A O 1
ATOM 807 N N . GLN A 1 104 ? -3.437 7.600 4.276 1.00 95.38 104 GLN A N 1
ATOM 808 C CA . GLN A 1 104 ? -2.212 7.145 3.625 1.00 95.38 104 GLN A CA 1
ATOM 809 C C . GLN A 1 104 ? -1.046 8.081 3.968 1.00 95.38 104 GLN A C 1
ATOM 811 O O . GLN A 1 104 ? -1.149 9.294 3.802 1.00 95.38 104 GLN A O 1
ATOM 816 N N . THR A 1 105 ? 0.101 7.520 4.352 1.00 92.12 105 THR A N 1
ATOM 817 C CA . THR A 1 105 ? 1.349 8.286 4.479 1.00 92.12 105 THR A CA 1
ATOM 818 C C . THR A 1 105 ? 2.580 7.427 4.196 1.00 92.12 105 THR A C 1
ATOM 820 O O . THR A 1 105 ? 2.563 6.209 4.345 1.00 92.12 105 THR A O 1
ATOM 823 N N . ARG A 1 106 ? 3.672 8.074 3.793 1.00 86.81 106 ARG A N 1
ATOM 824 C CA . ARG A 1 106 ? 5.028 7.494 3.749 1.00 86.81 106 ARG A CA 1
ATOM 825 C C . ARG A 1 106 ? 6.015 8.236 4.662 1.00 86.81 106 ARG A C 1
ATOM 827 O O . ARG A 1 106 ? 7.141 7.788 4.848 1.00 86.81 106 ARG A O 1
ATOM 834 N N . ASN A 1 107 ? 5.576 9.367 5.213 1.00 87.06 107 ASN A N 1
ATOM 835 C CA . ASN A 1 107 ? 6.370 10.299 6.004 1.00 87.06 107 ASN A CA 1
ATOM 836 C C . ASN A 1 107 ? 5.862 10.324 7.452 1.00 87.06 107 ASN A C 1
ATOM 838 O O . ASN A 1 107 ? 4.663 10.103 7.669 1.00 87.06 107 ASN A O 1
ATOM 842 N N . PRO A 1 108 ? 6.721 10.682 8.424 1.00 91.06 108 PRO A N 1
ATOM 843 C CA . PRO A 1 108 ? 6.275 11.006 9.774 1.00 91.06 108 PRO A CA 1
ATOM 844 C C . PRO A 1 108 ? 5.085 11.982 9.776 1.00 91.06 108 PRO A C 1
ATOM 846 O O . PRO A 1 108 ? 5.002 12.913 8.966 1.00 91.06 108 PRO A O 1
ATOM 849 N N . VAL A 1 109 ? 4.139 11.761 10.687 1.00 94.62 109 VAL A N 1
ATOM 850 C CA . VAL A 1 109 ? 2.952 12.612 10.831 1.00 94.62 109 VAL A CA 1
ATOM 851 C C . VAL A 1 109 ? 3.344 13.870 11.612 1.00 94.62 109 VAL A C 1
ATOM 853 O O . VAL A 1 109 ? 3.724 13.791 12.774 1.00 94.62 109 VAL A O 1
ATOM 856 N N . HIS A 1 110 ? 3.259 15.035 10.967 1.00 94.75 110 HIS A N 1
ATOM 857 C CA . HIS A 1 110 ? 3.429 16.350 11.590 1.00 94.75 110 HIS A CA 1
ATOM 858 C C . HIS A 1 110 ? 2.073 17.054 11.758 1.00 94.75 110 HIS A C 1
ATOM 860 O O . HIS A 1 110 ? 1.045 16.560 11.295 1.00 94.75 110 HIS A O 1
ATOM 866 N N . ARG A 1 111 ? 2.061 18.260 12.340 1.00 96.81 111 ARG A N 1
ATOM 867 C CA . ARG A 1 111 ? 0.830 18.977 12.728 1.00 96.81 111 ARG A CA 1
ATOM 868 C C . ARG A 1 111 ? -0.208 19.161 11.616 1.00 96.81 111 ARG A C 1
ATOM 870 O O . ARG A 1 111 ? -1.391 19.022 11.887 1.00 96.81 111 ARG A O 1
ATOM 877 N N . ALA A 1 112 ? 0.199 19.413 10.370 1.00 96.94 112 ALA A N 1
ATOM 878 C CA . ALA A 1 112 ? -0.772 19.515 9.271 1.00 96.94 112 ALA A CA 1
ATOM 879 C C . ALA A 1 112 ? -1.476 18.176 8.957 1.00 96.94 112 ALA A C 1
ATOM 881 O O . ALA A 1 112 ? -2.676 18.158 8.701 1.00 96.94 112 ALA A O 1
ATOM 882 N N . HIS A 1 113 ? -0.761 17.047 9.031 1.00 97.19 113 HIS A N 1
ATOM 883 C CA . HIS A 1 113 ? -1.366 15.720 8.899 1.00 97.19 113 HIS A CA 1
ATOM 884 C C . HIS A 1 113 ? -2.291 15.423 10.087 1.00 97.19 113 HIS A C 1
ATOM 886 O O . HIS A 1 113 ? -3.399 14.932 9.897 1.00 97.19 113 HIS A O 1
ATOM 892 N N . GLU A 1 114 ? -1.844 15.763 11.300 1.00 97.25 114 GLU A N 1
ATOM 893 C CA . GLU A 1 114 ? -2.626 15.609 12.529 1.00 97.25 114 GLU A CA 1
ATOM 894 C C . GLU A 1 114 ? -3.937 16.404 12.472 1.00 97.25 114 GLU A C 1
ATOM 896 O O . GLU A 1 114 ? -4.987 15.880 12.827 1.00 97.25 114 GLU A O 1
ATOM 901 N N . TYR A 1 115 ? -3.895 17.638 11.965 1.00 98.00 115 TYR A N 1
ATOM 902 C CA . TYR A 1 115 ? -5.083 18.467 11.780 1.00 98.00 115 TYR A CA 1
ATOM 903 C C . TYR A 1 115 ? -6.114 17.789 10.870 1.00 98.00 115 TYR A C 1
ATOM 905 O O . TYR A 1 115 ? -7.270 17.659 11.257 1.00 98.00 115 TYR A O 1
ATOM 913 N N . LEU A 1 116 ? -5.696 17.289 9.699 1.00 97.62 116 LEU A N 1
ATOM 914 C CA . LEU A 1 116 ? -6.597 16.590 8.772 1.00 97.62 116 LEU A CA 1
ATOM 915 C C . LEU A 1 116 ? -7.204 15.326 9.397 1.00 97.62 116 LEU A C 1
ATOM 917 O O . LEU A 1 116 ? -8.394 15.064 9.239 1.00 97.62 116 LEU A O 1
ATOM 921 N N . GLN A 1 117 ? -6.390 14.553 10.117 1.00 97.94 117 GLN A N 1
ATOM 922 C CA . GLN A 1 117 ? -6.829 13.341 10.810 1.00 97.94 117 GLN A CA 1
ATOM 923 C C . GLN A 1 117 ? -7.859 13.662 11.901 1.00 97.94 117 GLN A C 1
ATOM 925 O O . GLN A 1 117 ? -8.889 12.994 11.986 1.00 97.94 117 GLN A O 1
ATOM 930 N N . LYS A 1 118 ? -7.612 14.699 12.710 1.00 97.50 118 LYS A N 1
ATOM 931 C CA . LYS A 1 118 ? -8.510 15.114 13.795 1.00 97.50 118 LYS A CA 1
ATOM 932 C C . LYS A 1 118 ? -9.803 15.733 13.280 1.00 97.50 118 LYS A C 1
ATOM 934 O O . LYS A 1 118 ? -10.859 15.347 13.761 1.00 97.50 118 LYS A O 1
ATOM 939 N N . ALA A 1 119 ? -9.735 16.587 12.261 1.00 98.12 119 ALA A N 1
ATOM 940 C CA . ALA A 1 119 ? -10.922 17.151 11.621 1.00 98.12 119 ALA A CA 1
ATOM 941 C C . ALA A 1 119 ? -11.829 16.055 11.033 1.00 98.12 119 ALA A C 1
ATOM 943 O O . ALA A 1 119 ? -13.047 16.119 11.160 1.00 98.12 119 ALA A O 1
ATOM 944 N N . ALA A 1 120 ? -11.252 15.003 10.438 1.00 97.19 120 ALA A N 1
ATOM 945 C CA . ALA A 1 120 ? -12.033 13.856 9.978 1.00 97.19 120 ALA A CA 1
ATOM 946 C C . ALA A 1 120 ? -12.673 13.088 11.152 1.00 97.19 120 ALA A C 1
ATOM 948 O O . ALA A 1 120 ? -13.854 12.748 11.095 1.00 97.19 120 ALA A O 1
ATOM 949 N N . LEU A 1 121 ? -11.923 12.870 12.240 1.00 97.25 121 LEU A N 1
ATOM 950 C CA . LEU A 1 121 ? -12.408 12.232 13.472 1.00 97.25 121 LEU A CA 1
ATOM 951 C C . LEU A 1 121 ? 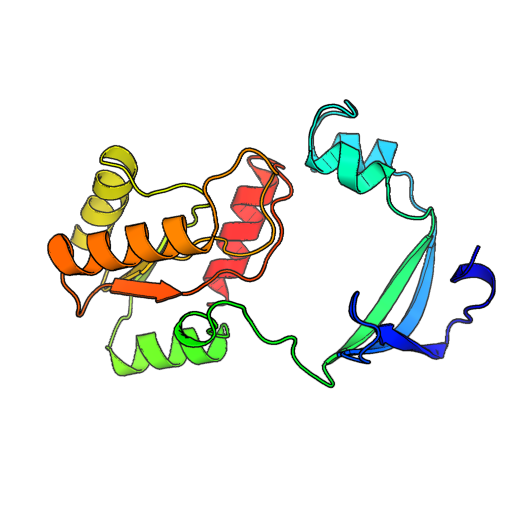-13.524 13.008 14.193 1.00 97.25 121 LEU A C 1
ATOM 953 O O . LEU A 1 121 ? -14.161 12.446 15.082 1.00 97.25 121 LEU A O 1
ATOM 957 N N . GLU A 1 122 ? -13.823 14.253 13.830 1.00 97.19 122 GLU A N 1
ATOM 958 C CA . GLU A 1 122 ? -15.006 14.947 14.359 1.00 97.19 122 GLU A CA 1
ATOM 959 C C . GLU A 1 122 ? -16.321 14.362 13.814 1.00 97.19 122 GLU A C 1
ATOM 961 O O . GLU A 1 122 ? -17.355 14.503 14.460 1.00 97.19 122 GLU A O 1
ATOM 966 N N . GLN A 1 123 ? -16.293 13.687 12.655 1.00 96.94 123 GLN A N 1
ATOM 967 C CA . GLN A 1 123 ? -17.503 13.270 11.924 1.00 96.94 123 GLN A CA 1
ATOM 968 C C . GLN A 1 123 ? -17.614 11.762 11.656 1.00 96.94 123 GLN A C 1
ATOM 970 O O . GLN A 1 123 ? -18.692 11.285 11.311 1.00 96.94 123 GLN A O 1
ATOM 975 N N . ILE A 1 124 ? -16.519 11.012 11.777 1.00 97.81 124 ILE A N 1
ATOM 976 C CA . ILE A 1 124 ? -16.458 9.566 11.483 1.00 97.81 124 ILE A CA 1
ATOM 977 C C . ILE A 1 124 ? -16.257 8.758 12.761 1.00 97.81 124 ILE A C 1
ATOM 979 O O . ILE A 1 124 ? -15.789 9.309 13.742 1.00 97.81 124 ILE A O 1
ATOM 983 N N . ASP A 1 125 ? -16.452 7.445 12.761 1.00 98.19 125 ASP A N 1
ATOM 984 C CA . ASP A 1 125 ? -16.249 6.632 13.969 1.00 98.19 125 ASP A CA 1
ATOM 985 C C . ASP A 1 125 ? -14.766 6.390 14.279 1.00 98.19 125 ASP A C 1
ATOM 987 O O . ASP A 1 125 ? -14.349 6.519 15.436 1.00 98.19 125 ASP A O 1
ATOM 991 N N . GLY A 1 126 ? -13.948 6.114 13.257 1.00 98.25 126 GLY A N 1
ATOM 992 C CA . GLY A 1 126 ? -12.533 5.809 13.462 1.00 98.25 126 GLY A CA 1
ATOM 993 C C . GLY A 1 126 ? -11.582 6.167 12.323 1.00 98.25 126 GLY A C 1
ATOM 994 O O . GLY A 1 126 ? -11.962 6.393 11.174 1.00 98.25 12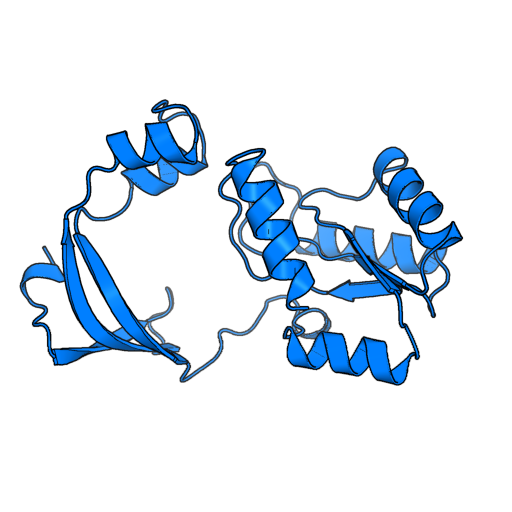6 GLY A O 1
ATOM 995 N N . LEU A 1 127 ? -10.299 6.210 12.671 1.00 98.56 127 LEU A N 1
ATOM 996 C CA . LEU A 1 127 ? -9.178 6.499 11.782 1.00 98.56 127 LEU A CA 1
ATOM 997 C C . LEU A 1 127 ? -8.338 5.240 11.575 1.00 98.56 127 LEU A C 1
ATOM 999 O O . LEU A 1 127 ? -7.778 4.695 12.525 1.00 98.56 127 LEU A O 1
ATOM 1003 N N . LEU A 1 128 ? -8.170 4.836 10.319 1.00 98.50 128 LEU A N 1
ATOM 1004 C CA . LEU A 1 128 ? -7.136 3.896 9.902 1.00 98.50 128 LEU A CA 1
ATOM 1005 C C . LEU A 1 128 ? -5.899 4.688 9.459 1.00 98.50 128 LEU A C 1
ATOM 1007 O O . LEU A 1 128 ? -5.815 5.133 8.310 1.00 98.50 128 LEU A O 1
ATOM 1011 N N . LEU A 1 129 ? -4.923 4.860 10.354 1.00 98.00 129 LEU A N 1
ATOM 1012 C CA . LEU A 1 129 ? -3.604 5.366 9.978 1.00 98.00 129 LEU A CA 1
ATOM 1013 C C . LEU A 1 129 ? -2.864 4.235 9.260 1.00 98.00 129 LEU A C 1
ATOM 1015 O O . LEU A 1 129 ? -2.502 3.232 9.872 1.00 98.00 129 LEU A O 1
ATOM 1019 N N . HIS A 1 130 ? -2.678 4.387 7.949 1.00 96.81 130 HIS A N 1
ATOM 1020 C CA . HIS A 1 130 ? -2.296 3.293 7.060 1.00 96.81 130 HIS A CA 1
ATOM 1021 C C . HIS A 1 130 ? -0.967 3.572 6.334 1.00 96.81 130 HIS A C 1
ATOM 1023 O O . HIS A 1 130 ? -0.967 3.724 5.105 1.00 96.81 130 HIS A O 1
ATOM 1029 N N . PRO A 1 131 ? 0.162 3.715 7.059 1.00 93.69 131 PRO A N 1
ATOM 1030 C CA . PRO A 1 131 ? 1.440 4.062 6.467 1.00 93.69 131 PRO A CA 1
ATOM 1031 C C . PRO A 1 131 ? 2.001 2.956 5.578 1.00 93.69 131 PRO A C 1
ATOM 1033 O O . PRO A 1 131 ? 1.856 1.764 5.844 1.00 93.69 131 PRO A O 1
ATOM 1036 N N . LEU A 1 132 ? 2.755 3.368 4.570 1.00 87.00 132 LEU A N 1
ATOM 1037 C CA . LEU A 1 132 ? 3.669 2.488 3.862 1.00 87.00 132 LEU A CA 1
ATOM 1038 C C . LEU A 1 132 ? 4.883 2.185 4.733 1.00 87.00 132 LEU A C 1
ATOM 1040 O O . LEU A 1 132 ? 5.599 3.089 5.165 1.00 87.00 132 LEU A O 1
ATOM 1044 N N . VAL A 1 133 ? 5.131 0.898 4.941 1.00 74.62 133 VAL A N 1
ATOM 1045 C CA . VAL A 1 133 ? 6.298 0.392 5.683 1.00 74.62 133 VAL A CA 1
ATOM 1046 C C . VAL A 1 133 ? 7.212 -0.484 4.821 1.00 74.62 133 VAL A C 1
ATOM 1048 O O . VAL A 1 133 ? 8.181 -1.037 5.333 1.00 74.62 133 VAL A O 1
ATOM 1051 N N . GLY A 1 134 ? 6.921 -0.600 3.520 1.00 65.19 134 GLY A N 1
ATOM 1052 C CA . GLY A 1 134 ? 7.784 -1.273 2.548 1.00 65.19 134 GLY A CA 1
ATOM 1053 C C . GLY A 1 134 ? 9.072 -0.498 2.254 1.00 65.19 134 GLY A C 1
ATOM 1054 O O . GLY A 1 134 ? 9.291 0.586 2.796 1.00 65.19 134 GLY A O 1
ATOM 1055 N N . ALA A 1 135 ? 9.914 -1.051 1.375 1.00 54.00 135 ALA A N 1
ATOM 1056 C CA . ALA A 1 135 ? 11.118 -0.376 0.897 1.00 54.00 135 ALA A CA 1
ATOM 1057 C C . ALA A 1 135 ? 10.745 0.999 0.323 1.00 54.00 135 ALA A C 1
ATOM 1059 O O . ALA A 1 135 ? 10.043 1.111 -0.686 1.00 54.00 135 ALA A O 1
ATOM 1060 N N . THR A 1 136 ? 11.168 2.045 1.020 1.00 53.38 136 THR A N 1
ATOM 1061 C CA . THR A 1 136 ? 11.047 3.427 0.571 1.00 53.38 136 THR A CA 1
ATOM 1062 C C . THR A 1 136 ? 12.368 3.886 -0.037 1.00 53.38 136 THR A C 1
ATOM 1064 O O . THR A 1 136 ? 13.333 3.128 -0.031 1.00 53.38 136 THR A O 1
ATOM 1067 N N . LYS A 1 137 ? 12.404 5.084 -0.628 1.00 52.50 137 LYS A N 1
ATOM 1068 C CA . LYS A 1 137 ? 13.615 5.604 -1.278 1.00 52.50 137 LYS A CA 1
ATOM 1069 C C . LYS A 1 137 ? 14.754 5.704 -0.248 1.00 52.50 137 LYS A C 1
ATOM 1071 O O . LYS A 1 137 ? 14.468 5.936 0.924 1.00 52.50 137 LYS A O 1
ATOM 1076 N N . ASP A 1 138 ? 16.007 5.571 -0.682 1.00 51.22 138 ASP A N 1
ATOM 1077 C CA . ASP A 1 138 ? 17.195 5.589 0.197 1.00 51.22 138 ASP A CA 1
ATOM 1078 C C . ASP A 1 138 ? 17.317 6.861 1.063 1.00 51.22 138 ASP A C 1
ATOM 1080 O O . ASP A 1 138 ? 17.935 6.831 2.123 1.00 51.22 138 ASP A O 1
ATOM 1084 N N . ASP A 1 139 ? 16.668 7.958 0.657 1.00 55.66 139 ASP A N 1
ATOM 1085 C CA . ASP A 1 139 ? 16.644 9.233 1.390 1.00 55.66 139 ASP A CA 1
ATOM 1086 C C . ASP A 1 139 ? 15.554 9.310 2.484 1.00 55.66 139 ASP A C 1
ATOM 1088 O O . ASP A 1 139 ? 15.426 10.330 3.164 1.00 55.66 139 ASP A O 1
ATOM 1092 N N . ASP A 1 140 ? 14.714 8.282 2.638 1.00 65.38 140 ASP A N 1
ATOM 1093 C CA . ASP A 1 140 ? 13.601 8.307 3.587 1.00 65.38 140 ASP A CA 1
ATOM 1094 C C . ASP A 1 140 ? 14.019 7.858 5.002 1.00 65.38 140 ASP A C 1
ATOM 1096 O O . ASP A 1 140 ? 14.836 6.959 5.194 1.00 65.38 140 ASP A O 1
ATOM 1100 N N . VAL A 1 141 ? 13.379 8.449 6.022 1.00 70.88 141 VAL A N 1
ATOM 1101 C CA . VAL A 1 141 ? 13.535 8.056 7.437 1.00 70.88 141 VAL A CA 1
ATOM 1102 C C . VAL A 1 141 ? 13.366 6.532 7.588 1.00 70.88 141 VAL A C 1
ATOM 1104 O O . VAL A 1 141 ? 12.377 5.994 7.071 1.00 70.88 141 VAL A O 1
ATOM 1107 N N . PRO A 1 142 ? 14.251 5.833 8.336 1.00 80.69 142 PRO A N 1
ATOM 1108 C CA . PRO A 1 142 ? 14.188 4.383 8.490 1.00 80.69 142 PRO A CA 1
ATOM 1109 C C . PRO A 1 142 ? 12.801 3.890 8.908 1.00 80.69 142 PRO A C 1
ATOM 1111 O O . PRO A 1 142 ? 12.127 4.504 9.742 1.00 80.69 142 PRO A O 1
ATOM 1114 N N . ALA A 1 143 ? 12.376 2.747 8.362 1.00 81.75 143 ALA A N 1
ATOM 1115 C CA . ALA A 1 143 ? 11.026 2.226 8.578 1.00 81.75 143 ALA A CA 1
ATOM 1116 C C . ALA A 1 143 ? 10.690 2.044 10.070 1.00 81.75 143 ALA A C 1
ATOM 1118 O O . ALA A 1 143 ? 9.605 2.441 10.492 1.00 81.75 143 ALA A O 1
ATOM 1119 N N . ALA A 1 144 ? 11.633 1.538 10.875 1.00 87.06 144 ALA A N 1
ATOM 1120 C CA . ALA A 1 144 ? 11.454 1.374 12.320 1.00 87.06 144 ALA A CA 1
ATOM 1121 C C . ALA A 1 144 ? 11.238 2.714 13.038 1.00 87.06 144 ALA A C 1
ATOM 1123 O O . ALA A 1 144 ? 10.347 2.833 13.877 1.00 87.06 144 ALA A O 1
ATOM 1124 N N . THR A 1 145 ? 11.994 3.747 12.659 1.00 89.75 145 THR A N 1
ATOM 1125 C CA . THR A 1 145 ? 11.828 5.099 13.200 1.00 89.75 145 THR A CA 1
ATOM 1126 C C . THR A 1 145 ? 10.463 5.668 12.825 1.00 89.75 145 THR A C 1
ATOM 1128 O O . THR A 1 145 ? 9.765 6.175 13.698 1.00 89.75 145 THR A O 1
ATOM 1131 N N . ARG A 1 146 ? 10.021 5.527 11.566 1.00 88.31 146 ARG A N 1
ATOM 1132 C CA . ARG A 1 146 ? 8.678 5.973 11.148 1.00 88.31 146 ARG A CA 1
ATOM 1133 C C . ARG A 1 146 ? 7.574 5.268 11.928 1.00 88.31 146 ARG A C 1
ATOM 1135 O O . ARG A 1 146 ? 6.700 5.941 12.471 1.00 88.31 146 ARG A O 1
ATOM 1142 N N . VAL A 1 147 ? 7.635 3.940 12.026 1.00 91.69 147 VAL A N 1
ATOM 1143 C CA . VAL A 1 147 ? 6.673 3.151 12.810 1.00 91.69 147 VAL A CA 1
ATOM 1144 C C . VAL A 1 147 ? 6.607 3.660 14.246 1.00 91.69 147 VAL A C 1
ATOM 1146 O O . VAL A 1 147 ? 5.521 3.998 14.715 1.00 91.69 147 VAL A O 1
ATOM 1149 N N . ARG A 1 148 ? 7.762 3.845 14.895 1.00 94.38 148 ARG A N 1
ATOM 1150 C CA . ARG A 1 148 ? 7.816 4.356 16.266 1.00 94.38 148 ARG A CA 1
ATOM 1151 C C . ARG A 1 148 ? 7.188 5.744 16.400 1.00 94.38 148 ARG A C 1
ATOM 1153 O O . ARG A 1 148 ? 6.488 5.998 17.376 1.00 94.38 148 ARG A O 1
ATOM 1160 N N . THR A 1 149 ? 7.406 6.637 15.431 1.00 94.94 149 THR A N 1
ATOM 1161 C CA . THR A 1 149 ? 6.775 7.967 15.456 1.00 94.94 149 THR A CA 1
ATOM 1162 C C . THR A 1 149 ? 5.254 7.902 15.367 1.00 94.94 149 THR A C 1
ATOM 1164 O O . THR A 1 149 ? 4.587 8.662 16.063 1.00 94.94 149 THR A O 1
ATOM 1167 N N . TYR A 1 150 ? 4.691 6.987 14.569 1.00 96.25 150 TYR A N 1
ATOM 1168 C CA . TYR A 1 150 ? 3.239 6.804 14.504 1.00 96.25 150 TYR A CA 1
ATOM 1169 C C . TYR A 1 150 ? 2.687 6.247 15.817 1.00 96.25 150 TYR A C 1
ATOM 1171 O O . TYR A 1 150 ? 1.689 6.758 16.314 1.00 96.25 150 TYR A O 1
ATOM 1179 N N . GLU A 1 151 ? 3.348 5.243 16.397 1.00 95.94 151 GLU A N 1
ATOM 1180 C CA . GLU A 1 151 ? 2.942 4.640 17.672 1.00 95.94 151 GLU A CA 1
ATOM 1181 C C . GLU A 1 151 ? 2.905 5.681 18.799 1.00 95.94 151 GLU A C 1
ATOM 1183 O O . GLU A 1 151 ? 1.875 5.840 19.448 1.00 95.94 151 GLU A O 1
ATOM 1188 N N . VAL A 1 152 ? 3.987 6.449 18.976 1.00 97.00 152 VAL A N 1
ATOM 1189 C CA . VAL A 1 152 ? 4.085 7.497 20.011 1.00 97.00 152 VAL A CA 1
ATOM 1190 C C . VAL A 1 152 ? 3.038 8.591 19.797 1.00 97.00 152 VAL A C 1
ATOM 1192 O O . VAL A 1 152 ? 2.425 9.063 20.755 1.00 97.00 152 VAL A O 1
ATOM 1195 N N . LEU A 1 153 ? 2.805 8.992 18.543 1.00 96.94 153 LEU A N 1
ATOM 1196 C CA . LEU A 1 153 ? 1.793 9.992 18.225 1.00 96.94 153 LEU A CA 1
ATOM 1197 C C . LEU A 1 153 ? 0.389 9.509 18.608 1.00 96.94 153 LEU A C 1
ATOM 1199 O O . LEU A 1 153 ? -0.347 10.239 19.270 1.00 96.94 153 LEU A O 1
ATOM 1203 N N . LEU A 1 154 ? 0.013 8.300 18.184 1.00 97.31 154 LEU A N 1
ATOM 1204 C CA . LEU A 1 154 ? -1.304 7.744 18.488 1.00 97.31 154 LEU A CA 1
ATOM 1205 C C . LEU A 1 154 ? -1.478 7.509 19.991 1.00 97.31 154 LEU A C 1
ATOM 1207 O O . LEU A 1 154 ? -2.560 7.738 20.519 1.00 97.31 154 LEU A O 1
ATOM 1211 N N . GLU A 1 155 ? -0.415 7.105 20.688 1.00 96.69 155 GLU A N 1
ATOM 1212 C CA . GLU A 1 155 ? -0.445 6.872 22.128 1.00 96.69 155 GLU A CA 1
ATOM 1213 C C . GLU A 1 155 ? -0.673 8.157 22.937 1.00 96.69 155 GLU A C 1
ATOM 1215 O O . GLU A 1 155 ? -1.445 8.138 23.899 1.00 96.69 155 GLU A O 1
ATOM 1220 N N . GLY A 1 156 ? 0.011 9.245 22.570 1.00 97.25 156 GLY A N 1
ATOM 1221 C CA . GLY A 1 156 ? 0.027 10.488 23.344 1.00 97.25 156 GLY A CA 1
ATOM 1222 C C . GLY A 1 156 ? -1.011 11.532 22.931 1.00 97.25 156 GLY A C 1
ATOM 1223 O O . GLY A 1 156 ? -1.323 12.414 23.727 1.00 97.25 156 GLY A O 1
ATOM 1224 N N . TYR A 1 157 ? -1.533 11.470 21.699 1.00 97.50 157 TYR A N 1
ATOM 1225 C CA . TYR A 1 157 ? -2.299 12.580 21.112 1.00 97.50 157 TYR A CA 1
ATOM 1226 C C . TYR A 1 157 ? -3.631 12.185 20.461 1.00 97.50 157 TYR A C 1
ATOM 1228 O O . TYR A 1 157 ? -4.310 13.075 19.928 1.00 97.50 157 TYR A O 1
ATOM 1236 N N . TYR A 1 158 ? -4.010 10.901 20.499 1.00 98.00 158 TYR A N 1
ATOM 1237 C CA . TYR A 1 158 ? -5.255 10.388 19.919 1.00 98.00 158 TYR A CA 1
ATOM 1238 C C . TYR A 1 158 ? -6.079 9.541 20.907 1.00 98.00 158 TYR A C 1
ATOM 1240 O O . TYR A 1 158 ? -5.513 8.864 21.764 1.00 98.00 158 TYR A O 1
ATOM 1248 N N . PRO A 1 159 ? -7.419 9.527 20.763 1.00 96.50 159 PRO A N 1
ATOM 1249 C CA . PRO A 1 159 ? -8.287 8.565 21.445 1.00 96.50 159 PRO A CA 1
ATOM 1250 C C . PRO A 1 159 ? -7.995 7.137 20.960 1.00 96.50 159 PRO A C 1
ATOM 1252 O O . PRO A 1 159 ? -8.236 6.805 19.795 1.00 96.50 159 PRO A O 1
ATOM 1255 N N . ARG A 1 160 ? -7.453 6.290 21.844 1.00 94.38 160 ARG A N 1
ATOM 1256 C CA . ARG A 1 160 ? -6.942 4.945 21.508 1.00 94.38 160 ARG A CA 1
ATOM 1257 C C . ARG A 1 160 ? -8.018 4.044 20.893 1.00 94.38 160 ARG A C 1
ATOM 1259 O O . ARG A 1 160 ? -7.734 3.253 19.999 1.00 94.38 160 ARG A O 1
ATOM 1266 N N . GLU A 1 161 ? -9.257 4.193 21.337 1.00 96.25 161 GLU A N 1
ATOM 1267 C CA . GLU A 1 161 ? -10.430 3.440 20.897 1.00 96.25 161 GLU A CA 1
ATOM 1268 C C . GLU A 1 161 ? -10.957 3.851 19.513 1.00 96.25 161 GLU A C 1
ATOM 1270 O O . GLU A 1 161 ? -11.772 3.133 18.936 1.00 96.25 161 GLU A O 1
ATOM 1275 N N . ARG A 1 162 ? -10.462 4.965 18.949 1.00 97.62 162 ARG A N 1
ATOM 1276 C CA . ARG A 1 162 ? -10.885 5.512 17.644 1.00 97.62 162 ARG A CA 1
ATOM 1277 C C . ARG A 1 162 ? -9.778 5.533 16.590 1.00 97.62 162 ARG A C 1
ATOM 1279 O O . ARG A 1 162 ? -9.957 6.105 15.517 1.00 97.62 162 ARG A O 1
ATOM 1286 N N . VAL A 1 163 ? -8.636 4.899 16.862 1.00 98.25 163 VAL A N 1
ATOM 1287 C CA . VAL A 1 163 ? -7.511 4.817 15.918 1.00 98.25 163 VAL A CA 1
ATOM 1288 C C . VAL A 1 163 ? -7.020 3.384 15.733 1.00 98.25 163 VAL A C 1
ATOM 1290 O O . VAL A 1 163 ? -6.965 2.589 16.672 1.00 98.25 163 VAL A O 1
ATOM 1293 N N . LEU A 1 164 ? -6.672 3.033 14.500 1.00 98.31 164 LEU A N 1
ATOM 1294 C CA . LEU A 1 164 ? -6.032 1.774 14.139 1.00 98.31 164 LEU A CA 1
ATOM 1295 C C . LEU A 1 164 ? -4.796 2.080 13.296 1.00 98.31 164 LEU A C 1
ATOM 1297 O O . LEU A 1 164 ? -4.895 2.747 12.267 1.00 98.31 164 LEU A O 1
ATOM 1301 N N . LEU A 1 165 ? -3.642 1.580 13.733 1.00 97.81 165 LEU A N 1
ATOM 1302 C CA . LEU A 1 165 ? -2.407 1.603 12.958 1.00 97.81 165 LEU A CA 1
ATOM 1303 C C . LEU A 1 165 ? -2.262 0.269 12.227 1.00 97.81 165 LEU A C 1
ATOM 1305 O O . LEU A 1 165 ? -2.211 -0.778 12.867 1.00 97.81 165 LEU A O 1
ATOM 1309 N N . ALA A 1 166 ? -2.171 0.312 10.901 1.00 96.75 166 ALA A N 1
ATOM 1310 C CA . ALA A 1 166 ? -1.887 -0.861 10.081 1.00 96.75 166 ALA A CA 1
ATOM 1311 C C . ALA A 1 166 ? -0.887 -0.508 8.981 1.00 96.75 166 ALA A C 1
ATOM 1313 O O . ALA A 1 166 ? -0.853 0.611 8.482 1.00 96.75 166 ALA A O 1
ATOM 1314 N N . ALA A 1 167 ? -0.060 -1.464 8.595 1.00 93.19 167 ALA A N 1
ATOM 1315 C CA . ALA A 1 167 ? 0.915 -1.334 7.530 1.00 93.19 167 ALA A CA 1
ATOM 1316 C C . ALA A 1 167 ? 0.259 -1.553 6.162 1.00 93.19 167 ALA A C 1
ATOM 1318 O O . ALA A 1 167 ? -0.328 -2.607 5.932 1.00 93.19 167 ALA A O 1
ATOM 1319 N N . TYR A 1 168 ? 0.439 -0.614 5.228 1.00 92.00 168 TYR A N 1
ATOM 1320 C CA . TYR A 1 168 ? 0.020 -0.795 3.839 1.00 92.00 168 TYR A CA 1
ATOM 1321 C C . TYR A 1 168 ? 1.130 -1.507 3.041 1.00 92.00 168 TYR A C 1
ATOM 1323 O O . TYR A 1 168 ? 2.206 -0.923 2.860 1.00 92.00 168 TYR A O 1
ATOM 1331 N N . PRO A 1 169 ? 0.920 -2.749 2.556 1.00 85.88 169 PRO A N 1
ATOM 1332 C CA . PRO A 1 169 ? 1.972 -3.566 1.952 1.00 85.88 169 PRO A CA 1
ATOM 1333 C C . PRO A 1 169 ? 2.101 -3.306 0.442 1.00 85.88 169 PRO A C 1
ATOM 1335 O O . PRO A 1 169 ? 1.986 -4.222 -0.369 1.00 85.88 169 PRO A O 1
ATOM 1338 N N . ALA A 1 170 ? 2.318 -2.051 0.044 1.00 84.12 170 ALA A N 1
ATOM 1339 C CA . ALA A 1 170 ? 2.483 -1.674 -1.361 1.00 84.12 170 ALA A CA 1
ATOM 1340 C C . ALA A 1 170 ? 3.781 -0.895 -1.606 1.00 84.12 170 ALA A C 1
ATOM 1342 O O . ALA A 1 170 ? 4.412 -0.389 -0.681 1.00 84.12 170 ALA A O 1
ATOM 1343 N N . ALA A 1 171 ? 4.168 -0.781 -2.877 1.00 82.69 171 ALA A N 1
ATOM 1344 C CA . ALA A 1 171 ? 5.263 0.078 -3.313 1.00 82.69 171 ALA A CA 1
ATOM 1345 C C . ALA A 1 171 ? 4.714 1.400 -3.866 1.00 82.69 171 ALA A C 1
ATOM 1347 O O . ALA A 1 171 ? 3.798 1.388 -4.689 1.00 82.69 171 ALA A O 1
ATOM 1348 N N . MET A 1 172 ? 5.316 2.527 -3.470 1.00 87.12 172 MET A N 1
ATOM 1349 C CA . MET A 1 172 ? 5.005 3.829 -4.073 1.00 87.12 172 MET A CA 1
ATOM 1350 C C . MET A 1 172 ? 5.446 3.865 -5.529 1.00 87.12 172 MET A C 1
ATOM 1352 O O . MET A 1 172 ? 6.603 3.583 -5.853 1.00 87.12 172 MET A O 1
ATOM 1356 N N . ARG A 1 173 ? 4.528 4.274 -6.393 1.00 90.88 173 ARG A N 1
ATOM 1357 C CA . ARG A 1 173 ? 4.730 4.580 -7.807 1.00 90.88 173 ARG A CA 1
ATOM 1358 C C . ARG A 1 173 ? 5.100 6.052 -8.013 1.00 90.88 173 ARG A C 1
ATOM 1360 O O . ARG A 1 173 ? 5.764 6.368 -8.990 1.00 90.88 173 ARG A O 1
ATOM 1367 N N . TYR A 1 174 ? 4.733 6.935 -7.084 1.00 91.19 174 TYR A N 1
ATOM 1368 C CA . TYR A 1 174 ? 4.842 8.392 -7.219 1.00 91.19 174 TYR A CA 1
ATOM 1369 C C . TYR A 1 174 ? 4.029 8.931 -8.410 1.00 91.19 174 TYR A C 1
ATOM 1371 O O . TYR A 1 174 ? 4.383 9.934 -9.011 1.00 91.19 174 TYR A O 1
ATOM 1379 N N . ALA A 1 175 ? 2.905 8.288 -8.747 1.00 95.00 175 ALA A N 1
ATOM 1380 C CA . ALA A 1 175 ? 2.090 8.626 -9.925 1.00 95.00 175 ALA A CA 1
ATOM 1381 C C . ALA A 1 175 ? 0.981 9.661 -9.633 1.00 95.00 175 ALA A C 1
ATOM 1383 O O . ALA A 1 175 ? -0.064 9.683 -10.291 1.00 95.00 175 ALA A O 1
ATOM 1384 N N . GLY A 1 176 ? 1.189 10.497 -8.610 1.00 93.25 176 GLY A N 1
ATOM 1385 C CA . GLY A 1 176 ? 0.331 11.632 -8.271 1.00 93.25 176 GLY A CA 1
ATOM 1386 C C . GLY A 1 176 ? -1.167 11.275 -8.205 1.00 93.25 176 GLY A C 1
ATOM 1387 O O . GLY A 1 176 ? -1.535 10.351 -7.475 1.00 93.25 176 GLY A O 1
ATOM 1388 N N . PRO A 1 177 ? -2.045 11.968 -8.960 1.00 95.38 177 PRO A N 1
ATOM 1389 C CA . PRO A 1 177 ? -3.493 11.740 -8.919 1.00 95.38 177 PRO A CA 1
ATOM 1390 C C . PRO A 1 177 ? -3.932 10.298 -9.208 1.00 95.38 177 PRO A C 1
ATOM 1392 O O . PRO A 1 177 ? -4.863 9.803 -8.577 1.00 95.38 177 PRO A O 1
ATOM 1395 N N . ARG A 1 178 ? -3.258 9.589 -10.126 1.00 96.12 178 ARG A N 1
ATOM 1396 C CA . ARG A 1 178 ? -3.617 8.196 -10.455 1.00 96.12 178 ARG A CA 1
ATOM 1397 C C . ARG A 1 178 ? -3.327 7.256 -9.292 1.00 96.12 178 ARG A C 1
ATOM 1399 O O . ARG A 1 178 ? -4.110 6.358 -8.996 1.00 96.12 178 ARG A O 1
ATOM 1406 N N . GLU A 1 179 ? -2.220 7.490 -8.599 1.00 95.12 179 GLU A N 1
ATOM 1407 C CA . GLU A 1 179 ? -1.879 6.726 -7.405 1.00 95.12 179 GLU A CA 1
ATOM 1408 C C . GLU A 1 179 ? -2.768 7.090 -6.209 1.00 95.12 179 GLU A C 1
ATOM 1410 O O . GLU A 1 179 ? -3.089 6.218 -5.406 1.00 95.12 179 GLU A O 1
ATOM 1415 N N . ALA A 1 180 ? -3.240 8.336 -6.107 1.00 95.50 180 ALA A N 1
ATOM 1416 C CA . ALA A 1 180 ? -4.229 8.710 -5.097 1.00 95.50 180 ALA A CA 1
ATOM 1417 C C . ALA A 1 180 ? -5.530 7.898 -5.244 1.00 95.50 180 ALA A C 1
ATOM 1419 O O . ALA A 1 180 ? -6.053 7.403 -4.245 1.00 95.50 180 ALA A O 1
ATOM 1420 N N . LEU A 1 181 ? -6.001 7.676 -6.479 1.00 96.94 181 LEU A N 1
ATOM 1421 C CA . LEU A 1 181 ? -7.144 6.794 -6.751 1.00 96.94 181 LEU A CA 1
ATOM 1422 C C . LEU A 1 181 ? -6.845 5.335 -6.391 1.00 96.94 181 LEU A C 1
ATOM 1424 O O . LEU A 1 181 ? -7.668 4.688 -5.748 1.00 96.94 181 LEU A O 1
ATOM 1428 N N . LEU A 1 182 ? -5.656 4.827 -6.731 1.00 95.31 182 LEU A N 1
ATOM 1429 C CA . LEU A 1 182 ? -5.233 3.480 -6.334 1.00 95.31 182 LEU A CA 1
ATOM 1430 C C . LEU A 1 182 ? -5.236 3.314 -4.806 1.00 95.31 182 LEU A C 1
ATOM 1432 O O . LEU A 1 182 ? -5.711 2.305 -4.287 1.00 95.31 182 LEU A O 1
ATOM 1436 N N . HIS A 1 183 ? -4.736 4.312 -4.075 1.00 95.62 183 HIS A N 1
ATOM 1437 C CA . HIS A 1 183 ? -4.777 4.317 -2.619 1.00 95.62 183 HIS A CA 1
ATOM 1438 C C . HIS A 1 183 ? -6.211 4.310 -2.093 1.00 95.62 183 HIS A C 1
ATOM 1440 O O . HIS A 1 183 ? -6.500 3.520 -1.197 1.00 95.62 183 HIS A O 1
ATOM 1446 N N . ALA A 1 184 ? -7.100 5.131 -2.656 1.00 96.81 184 ALA A N 1
ATOM 1447 C CA . ALA A 1 184 ? -8.504 5.177 -2.263 1.00 96.81 184 ALA A CA 1
ATOM 1448 C C . ALA A 1 184 ? -9.208 3.830 -2.489 1.00 96.81 184 ALA A C 1
ATOM 1450 O O . ALA A 1 184 ? -9.789 3.294 -1.550 1.00 96.81 184 ALA A O 1
ATOM 1451 N N . ILE A 1 185 ? -9.074 3.236 -3.682 1.00 97.19 185 ILE A N 1
ATOM 1452 C CA . ILE A 1 185 ? -9.646 1.917 -4.012 1.00 97.19 185 ILE A CA 1
ATOM 1453 C C . ILE A 1 185 ? -9.101 0.847 -3.069 1.00 97.19 185 ILE A C 1
ATOM 1455 O O . ILE A 1 185 ? -9.851 0.032 -2.542 1.00 97.19 185 ILE A O 1
ATOM 1459 N N . SER A 1 186 ? -7.792 0.860 -2.805 1.00 95.88 186 SER A N 1
ATOM 1460 C CA . SER A 1 186 ? -7.220 -0.090 -1.861 1.00 95.88 186 SER A CA 1
ATOM 1461 C C . SER A 1 186 ? -7.847 0.060 -0.477 1.00 95.88 186 SER A C 1
ATOM 1463 O O . SER A 1 186 ? -8.263 -0.943 0.090 1.00 95.88 186 SER A O 1
ATOM 1465 N N . ARG A 1 187 ? -7.985 1.281 0.054 1.00 97.00 187 ARG A N 1
ATOM 1466 C CA . ARG A 1 187 ? -8.583 1.496 1.383 1.00 97.00 187 ARG A CA 1
ATOM 1467 C C . ARG A 1 187 ? -10.073 1.199 1.405 1.00 97.00 187 ARG A C 1
ATOM 1469 O O . ARG A 1 187 ? -10.558 0.793 2.445 1.00 97.00 187 ARG A O 1
ATOM 1476 N N . GLN A 1 188 ? -10.765 1.323 0.277 1.00 97.12 188 GLN A N 1
ATOM 1477 C CA . GLN A 1 188 ? -12.146 0.873 0.146 1.00 97.12 188 GLN A CA 1
ATOM 1478 C C . GLN A 1 188 ? -12.287 -0.643 0.322 1.00 97.12 188 GLN A C 1
ATOM 1480 O O . GLN A 1 188 ? -13.379 -1.078 0.668 1.00 97.12 188 GLN A O 1
ATOM 1485 N N . ASN A 1 189 ? -11.224 -1.432 0.103 1.00 97.31 189 ASN A N 1
ATOM 1486 C CA . ASN A 1 189 ? -11.209 -2.879 0.349 1.00 97.31 189 ASN A CA 1
ATOM 1487 C C . ASN A 1 189 ? -10.823 -3.248 1.791 1.00 97.31 189 ASN A C 1
ATOM 1489 O O . ASN A 1 189 ? -11.214 -4.319 2.259 1.00 97.31 189 ASN A O 1
ATOM 1493 N N . TYR A 1 190 ? -10.075 -2.385 2.487 1.00 96.62 190 TYR A N 1
ATOM 1494 C CA . TYR A 1 190 ? -9.772 -2.509 3.924 1.00 96.62 190 TYR A CA 1
ATOM 1495 C C . TYR A 1 190 ? -10.956 -2.080 4.788 1.00 96.62 190 TYR A C 1
ATOM 1497 O O . TYR A 1 190 ? -10.989 -2.502 5.958 1.00 96.62 190 TYR A O 1
#

Radius of gyration: 19.31 Å; chains: 1; bounding box: 37×44×48 Å

Foldseek 3Di:
DVCVPDDQQDKDFDADPVGHGFKIFNFH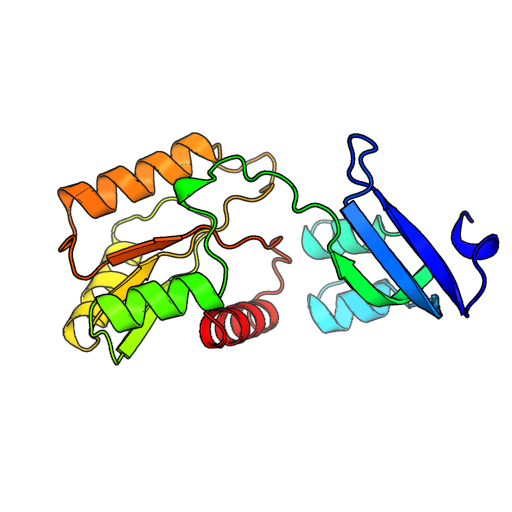DKDFDDLQVCCCVQQVDCDCVQVLNVVSVPDDRMDTDGDMDTDHDPDDPCNVQADDLVRVVVLCVVLVWPFEDEDEDAAQDDPVNVVVLVVVVVPGQAYEDEYALPDDPPPGDHSVVSVVSVVVCCVPPHDVSRYDYHYDDDDDSVRPPVVVVVVVVNNVSD

Sequence (190 aa):
SRADMLREGQPVGLYSPGGALVGLLELRERFSYDARHEAEQVYRTTAAEHPGVARLYQQGPVLLGGDIWLLDRPQSAFPHLSLTPAATRTVFAERGWKTIVGFQTRNPVHRAHEYLQKAALEQIDGLLLHPLVGATKDDDVPAATRVRTYEVLLEGYYPRERVLLAAYPAAMRYAGPREALLHAISRQNY

Secondary structure (DSSP, 8-state):
-GGGG--TTSEEEEE-TTS-EEEEEEEEEEEE--HHHHHHHHTS---TTSHHHHHHHTS-SEEEEEEEEESSPPPPSSGGG---HHHHHHHHHHTT-S-EEEEEESS---HHHHHHHHHHHTTSSEEEEEEB-S---TTSPPHHHHHHHHHHHHHHHS-GGGEEE--B-------HHHHHHHHHHHHHH-

InterPro domains:
  IPR014729 Rossmann-like alpha/beta/alpha sandwich fold [G3DSA:3.40.50.620] (80-190)
  IPR015947 PUA-like superfamily [SSF88697] (3-76)
  IPR024951 Sulphate adenylyltransferase catalytic domain [PF01747] (81-190)
  IPR025980 ATP-sulfurylase PUA-like domain [PF14306] (3-72)

Organism: NCBI:txid186479